Protein AF-A0A396SUJ7-F1 (afdb_monomer_lite)

Foldseek 3Di:
DLLLCLPPFFDNVQSVVVVVVVVVVVVVCVVVVHDPCRSCNPCVPVVSVVSSVPTHTDDPVVVVLVVLLVLLLVLLVVQQVVLVVCVVVVDFDWDQPVLVVVLSVLVSVLVVVLSVLVSVLSNVCVVDVPCNVVSVVVSVVSVVVSVVVSVCSVPPPDRHHDIDGDHSCVSNVSSVVSNVVSVVSVVVVVVD

Organism: NCBI:txid2304605

pLDDT: mean 86.85, std 6.09, range [57.97, 94.69]

Structure (mmCIF, N/CA/C/O backbone):
data_AF-A0A396SUJ7-F1
#
_entry.id   AF-A0A396SUJ7-F1
#
loop_
_atom_site.group_PDB
_atom_site.id
_atom_site.type_symbol
_atom_site.label_atom_id
_atom_site.label_alt_id
_atom_site.label_comp_id
_atom_site.label_asym_id
_atom_site.label_entity_id
_atom_site.label_seq_id
_atom_site.pdbx_PDB_ins_code
_atom_site.Cartn_x
_atom_site.Cartn_y
_atom_site.Cartn_z
_atom_site.occupancy
_atom_site.B_iso_or_equiv
_atom_site.auth_seq_id
_atom_site.auth_comp_id
_atom_site.auth_asym_id
_atom_site.auth_atom_id
_atom_site.pdbx_PDB_model_num
ATOM 1 N N . MET A 1 1 ? -11.226 -3.254 18.406 1.00 82.88 1 MET A N 1
ATOM 2 C CA . MET A 1 1 ? -9.880 -2.714 18.091 1.00 82.88 1 MET A CA 1
ATOM 3 C C . MET A 1 1 ? -9.468 -2.920 16.634 1.00 82.88 1 MET A C 1
ATOM 5 O O . MET A 1 1 ? -9.238 -1.928 15.961 1.00 82.88 1 MET A O 1
ATOM 9 N N . VAL A 1 2 ? -9.426 -4.155 16.103 1.00 86.81 2 VAL A N 1
ATOM 10 C CA . VAL A 1 2 ? -9.003 -4.417 14.702 1.00 86.81 2 VAL A CA 1
ATOM 11 C C . VAL A 1 2 ? -9.796 -3.593 13.675 1.00 86.81 2 VAL A C 1
ATOM 13 O O . VAL A 1 2 ? -9.208 -3.004 12.773 1.00 86.81 2 VAL A O 1
ATOM 16 N N . TYR A 1 3 ? -11.117 -3.470 13.853 1.00 89.81 3 TYR A N 1
ATOM 17 C CA . TYR A 1 3 ? -11.966 -2.644 12.985 1.00 89.81 3 TYR A CA 1
ATOM 18 C C . TYR A 1 3 ? -11.525 -1.168 12.922 1.00 89.81 3 TYR A C 1
ATOM 20 O O . TYR A 1 3 ? -11.470 -0.600 11.833 1.00 89.81 3 TYR A O 1
ATOM 28 N N . ILE A 1 4 ? -11.152 -0.583 14.068 1.00 89.81 4 ILE A N 1
ATOM 29 C CA . ILE A 1 4 ? -10.697 0.813 14.187 1.00 89.81 4 ILE A CA 1
ATOM 30 C C . ILE A 1 4 ? -9.363 0.989 13.449 1.00 89.81 4 ILE A C 1
ATOM 32 O O . ILE A 1 4 ? -9.262 1.845 12.573 1.00 89.81 4 ILE A O 1
ATOM 36 N N . ARG A 1 5 ? -8.388 0.096 13.689 1.00 88.94 5 ARG A N 1
ATOM 37 C CA . ARG A 1 5 ? -7.081 0.084 12.992 1.00 88.94 5 ARG A CA 1
ATOM 38 C C . ARG A 1 5 ? -7.192 -0.066 11.476 1.00 88.94 5 ARG A C 1
ATOM 40 O O . ARG A 1 5 ? -6.348 0.412 10.732 1.00 88.94 5 ARG A O 1
ATOM 47 N N . THR A 1 6 ? -8.251 -0.714 10.996 1.00 88.19 6 THR A N 1
ATOM 48 C CA . THR A 1 6 ? -8.479 -0.913 9.555 1.00 88.19 6 THR A CA 1
ATOM 49 C C . THR A 1 6 ? -8.924 0.385 8.858 1.00 88.19 6 THR A C 1
ATOM 51 O O . THR A 1 6 ? -9.167 0.405 7.651 1.00 88.19 6 THR A O 1
ATOM 54 N N . ASN A 1 7 ? -9.066 1.504 9.571 1.00 86.31 7 ASN A N 1
ATOM 55 C CA . ASN A 1 7 ? -9.342 2.796 8.958 1.00 86.31 7 ASN A CA 1
ATOM 56 C C . ASN A 1 7 ? -8.050 3.553 8.605 1.00 86.31 7 ASN A C 1
ATOM 58 O O . ASN A 1 7 ? -7.628 4.455 9.317 1.00 86.31 7 ASN A O 1
ATOM 62 N N . ALA A 1 8 ? -7.467 3.226 7.448 1.00 78.88 8 ALA A N 1
ATOM 63 C CA . ALA A 1 8 ? -6.204 3.803 6.967 1.00 78.88 8 ALA A CA 1
ATOM 64 C C . ALA A 1 8 ? -6.225 5.320 6.666 1.00 78.88 8 ALA A C 1
ATOM 66 O O . ALA A 1 8 ? -5.200 5.884 6.297 1.00 78.88 8 ALA A O 1
ATOM 67 N N . LEU A 1 9 ? -7.383 5.987 6.763 1.00 84.69 9 LEU A N 1
ATOM 68 C CA . LEU A 1 9 ? -7.506 7.436 6.544 1.00 84.69 9 LEU A CA 1
ATOM 69 C C . LEU A 1 9 ? -7.365 8.247 7.839 1.00 84.69 9 LEU A C 1
ATOM 71 O O . LEU A 1 9 ? -7.259 9.476 7.794 1.00 84.69 9 LEU A O 1
ATOM 75 N N . LYS A 1 10 ? -7.435 7.578 8.991 1.00 90.50 10 LYS A N 1
ATOM 76 C CA . LYS A 1 10 ? -7.307 8.195 10.309 1.00 90.50 10 LYS A CA 1
ATOM 77 C C . LYS A 1 10 ? -5.860 8.162 10.759 1.00 90.50 10 LYS A C 1
ATOM 79 O O . LYS A 1 10 ? -5.079 7.342 10.285 1.00 90.50 10 LYS A O 1
ATOM 84 N N . SER A 1 11 ? -5.506 9.096 11.634 1.00 91.62 11 SER A N 1
ATOM 85 C CA . SER A 1 11 ? -4.128 9.196 12.075 1.00 91.62 11 SER A CA 1
ATOM 86 C C . SER A 1 11 ? -3.736 7.977 12.887 1.00 91.62 11 SER A C 1
ATOM 88 O O . SER A 1 11 ? -4.382 7.673 13.888 1.00 91.62 11 SER A O 1
ATOM 90 N N . GLU A 1 12 ? -2.682 7.289 12.456 1.00 88.69 12 GLU A N 1
ATOM 91 C CA . GLU A 1 12 ? -2.209 6.057 13.091 1.00 88.69 12 GLU A CA 1
ATOM 92 C C . GLU A 1 12 ? -1.848 6.307 14.555 1.00 88.69 12 GLU A C 1
ATOM 94 O O . GLU A 1 12 ? -2.305 5.588 15.437 1.00 88.69 12 GLU A O 1
ATOM 99 N N . ARG A 1 13 ? -1.122 7.398 14.826 1.00 90.88 13 ARG A N 1
ATOM 100 C CA . ARG A 1 13 ? -0.715 7.761 16.184 1.00 90.88 13 ARG A CA 1
ATOM 101 C C . ARG A 1 13 ? -1.914 8.005 17.100 1.00 90.88 13 ARG A C 1
ATOM 103 O O . ARG A 1 13 ? -1.998 7.386 18.152 1.00 90.88 13 ARG A O 1
ATOM 110 N N . ALA A 1 14 ? -2.846 8.863 16.684 1.00 93.19 14 ALA A N 1
ATOM 111 C CA . ALA A 1 14 ? -4.043 9.149 17.478 1.00 93.19 14 ALA A CA 1
ATOM 112 C C . ALA A 1 14 ? -4.921 7.898 17.648 1.00 93.19 14 ALA A C 1
ATOM 114 O O . ALA A 1 14 ? -5.524 7.692 18.695 1.00 93.19 14 ALA A O 1
ATOM 115 N N . THR A 1 15 ? -4.973 7.044 16.620 1.00 93.94 15 THR A N 1
ATOM 116 C CA . THR A 1 15 ? -5.691 5.769 16.682 1.00 93.94 15 THR A CA 1
ATOM 117 C C . THR A 1 15 ? -5.090 4.861 17.751 1.00 93.94 15 THR A C 1
ATOM 119 O O . THR A 1 15 ? -5.833 4.329 18.568 1.00 93.94 15 THR A O 1
ATOM 122 N N . GLU A 1 16 ? -3.768 4.692 17.779 1.00 93.69 16 GLU A N 1
ATOM 123 C CA . GLU A 1 16 ? -3.107 3.852 18.781 1.00 93.69 16 GLU A CA 1
ATOM 124 C C . GLU A 1 16 ? -3.173 4.446 20.191 1.00 93.69 16 GLU A C 1
ATOM 126 O O . GLU A 1 16 ? -3.373 3.691 21.134 1.00 93.69 16 GLU A O 1
ATOM 131 N N . GLU A 1 17 ? -3.091 5.770 20.350 1.00 94.62 17 GLU A N 1
ATOM 132 C CA . GLU A 1 17 ? -3.279 6.433 21.652 1.00 94.62 17 GLU A CA 1
ATOM 133 C C . GLU A 1 17 ? -4.666 6.120 22.239 1.00 94.62 17 GLU A C 1
ATOM 135 O O . GLU A 1 17 ? -4.763 5.635 23.366 1.00 94.62 17 GLU A O 1
ATOM 140 N N . VAL A 1 18 ? -5.733 6.275 21.445 1.00 94.19 18 VAL A N 1
ATOM 141 C CA . VAL A 1 18 ? -7.099 5.932 21.880 1.00 94.19 18 VAL A CA 1
ATOM 142 C C . VAL A 1 18 ? -7.244 4.432 22.145 1.00 94.19 18 VAL A C 1
ATOM 144 O O . VAL A 1 18 ? -7.890 4.026 23.106 1.00 94.19 18 VAL A O 1
ATOM 147 N N . LEU A 1 19 ? -6.645 3.574 21.315 1.00 93.75 19 LEU A N 1
ATOM 148 C CA . LEU A 1 19 ? -6.707 2.125 21.523 1.00 93.75 19 LEU A CA 1
ATOM 149 C C . LEU A 1 19 ? -5.962 1.671 22.783 1.00 93.75 19 LEU A C 1
ATOM 151 O O . LEU A 1 19 ? -6.391 0.695 23.398 1.00 93.75 19 LEU A O 1
ATOM 155 N N . LEU A 1 20 ? -4.876 2.348 23.159 1.00 94.69 20 LEU A N 1
ATOM 156 C CA . LEU A 1 20 ? -4.150 2.100 24.404 1.00 94.69 20 LEU A CA 1
ATOM 157 C C . LEU A 1 20 ? -4.972 2.528 25.620 1.00 94.69 20 LEU A C 1
ATOM 159 O O . LEU A 1 20 ? -5.109 1.743 26.551 1.00 94.69 20 LEU A O 1
ATOM 163 N N . GLU A 1 21 ? -5.604 3.701 25.576 1.00 92.00 21 GLU A N 1
ATOM 164 C CA . GLU A 1 21 ? -6.522 4.140 26.636 1.00 92.00 21 GLU A CA 1
ATOM 165 C C . GLU A 1 21 ? -7.691 3.156 26.804 1.00 92.00 21 GLU A C 1
ATOM 167 O O . GLU A 1 21 ? -8.011 2.715 27.909 1.00 92.00 21 GLU A O 1
ATOM 172 N N . MET A 1 22 ? -8.287 2.722 25.689 1.00 91.00 22 MET A N 1
ATOM 173 C CA . MET A 1 22 ? -9.316 1.684 25.709 1.00 91.00 22 MET A CA 1
ATOM 174 C C . MET A 1 22 ? -8.797 0.368 26.294 1.00 91.00 22 MET A C 1
ATOM 176 O O . MET A 1 22 ? -9.539 -0.314 26.997 1.00 91.00 22 MET A O 1
ATOM 180 N N . LEU A 1 23 ? -7.558 -0.021 25.987 1.00 92.31 23 LEU A N 1
ATOM 181 C CA . LEU A 1 23 ? -6.945 -1.228 26.535 1.00 92.31 23 LEU A CA 1
ATOM 182 C C . LEU A 1 23 ? -6.789 -1.129 28.056 1.00 92.31 23 LEU A C 1
ATOM 184 O O . LEU A 1 23 ? -7.118 -2.092 28.747 1.00 92.31 23 LEU A O 1
ATOM 188 N N . ASP A 1 24 ? -6.358 0.015 28.578 1.00 92.06 24 ASP A N 1
ATOM 189 C CA . ASP A 1 24 ? -6.216 0.227 30.020 1.00 92.06 24 ASP A CA 1
ATOM 190 C C . ASP A 1 24 ? -7.570 0.140 30.739 1.00 92.06 24 ASP A C 1
ATOM 192 O O . ASP A 1 24 ? -7.704 -0.613 31.708 1.00 92.06 24 ASP A O 1
ATOM 196 N N . HIS A 1 25 ? -8.609 0.796 30.208 1.00 89.38 25 HIS A N 1
ATOM 197 C CA . HIS A 1 25 ? -9.971 0.692 30.750 1.00 89.38 25 HIS A CA 1
ATOM 198 C C . HIS A 1 25 ? -10.508 -0.746 30.716 1.00 89.38 25 HIS A C 1
ATOM 200 O O . HIS A 1 25 ? -11.210 -1.180 31.631 1.00 89.38 25 HIS A O 1
ATOM 206 N N . LEU A 1 26 ? -10.160 -1.521 29.684 1.00 90.38 26 LEU A N 1
ATOM 207 C CA . LEU A 1 26 ? -10.544 -2.930 29.601 1.00 90.38 26 LEU A CA 1
ATOM 208 C C . LEU A 1 26 ? -9.843 -3.790 30.643 1.00 90.38 26 LEU A C 1
ATOM 210 O O . LEU A 1 26 ? -10.473 -4.681 31.208 1.00 90.38 26 LEU A O 1
ATOM 214 N N . LEU A 1 27 ? -8.563 -3.535 30.906 1.00 92.00 27 LEU A N 1
ATOM 215 C CA . LEU A 1 27 ? -7.812 -4.251 31.933 1.00 92.00 27 LEU A CA 1
ATOM 216 C C . LEU A 1 27 ? -8.356 -3.952 33.332 1.00 92.00 27 LEU A C 1
ATOM 218 O O . LEU A 1 27 ? -8.413 -4.854 34.167 1.00 92.00 27 LEU A O 1
ATOM 222 N N . GLU A 1 28 ? -8.776 -2.718 33.597 1.00 92.38 28 GLU A N 1
ATOM 223 C CA . GLU A 1 28 ? -9.428 -2.352 34.856 1.00 92.38 28 GLU A CA 1
ATOM 224 C C . GLU A 1 28 ? -10.800 -3.020 34.999 1.00 92.38 28 GLU A C 1
ATOM 226 O O . GLU A 1 28 ? -11.048 -3.715 35.984 1.00 92.38 28 GLU A O 1
ATOM 231 N N . ALA A 1 29 ? -11.645 -2.937 33.970 1.00 91.06 29 ALA A N 1
ATOM 232 C CA . ALA A 1 29 ? -12.940 -3.609 33.958 1.00 91.06 29 ALA A CA 1
ATOM 233 C C . ALA A 1 29 ? -12.813 -5.136 34.119 1.00 91.06 29 ALA A C 1
ATOM 235 O O . ALA A 1 29 ? -13.604 -5.757 34.831 1.00 91.06 29 ALA A O 1
ATOM 236 N N . GLN A 1 30 ? -11.787 -5.745 33.513 1.00 91.12 30 GLN A N 1
ATOM 237 C CA . GLN A 1 30 ? -11.492 -7.168 33.667 1.00 91.12 30 GLN A CA 1
ATOM 238 C C . GLN A 1 30 ? -11.098 -7.522 35.110 1.00 91.12 30 GLN A C 1
ATOM 240 O O . GLN A 1 30 ? -11.521 -8.566 35.605 1.00 91.12 30 GLN A O 1
ATOM 245 N N . LYS A 1 31 ? -10.322 -6.672 35.801 1.00 93.81 31 LYS A N 1
ATOM 246 C CA . LYS A 1 31 ? -9.984 -6.863 37.227 1.00 93.81 31 LYS A CA 1
ATOM 247 C C . LYS A 1 31 ? -11.219 -6.792 38.123 1.00 93.81 31 LYS A C 1
ATOM 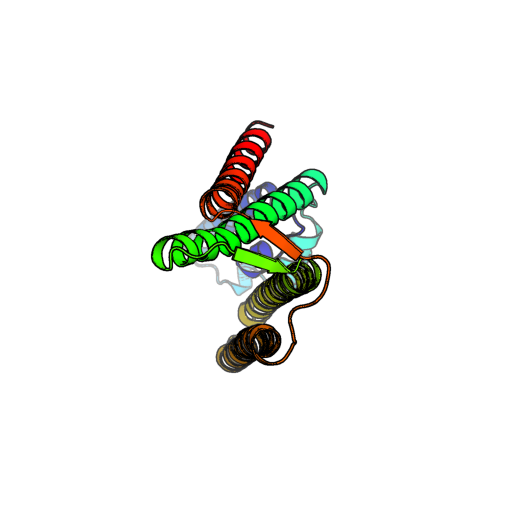249 O O . LYS A 1 31 ? -11.299 -7.529 39.099 1.00 93.81 31 LYS A O 1
ATOM 254 N N . GLU A 1 32 ? -12.176 -5.939 37.775 1.00 93.50 32 GLU A N 1
ATOM 255 C CA . GLU A 1 32 ? -13.462 -5.809 38.470 1.00 93.50 32 GLU A CA 1
ATOM 256 C C . GLU A 1 32 ? -14.468 -6.916 38.105 1.00 93.50 32 GLU A C 1
ATOM 258 O O . GLU A 1 32 ? -15.556 -6.972 38.675 1.00 93.50 32 GLU A O 1
ATOM 263 N N . GLY A 1 33 ? -14.125 -7.809 37.169 1.00 91.62 33 GLY A N 1
ATOM 264 C CA . GLY A 1 33 ? -14.998 -8.898 36.728 1.00 91.62 33 GLY A CA 1
ATOM 265 C C . GLY A 1 33 ? -16.174 -8.448 35.856 1.00 91.62 33 GLY A C 1
ATOM 266 O O . GLY A 1 33 ? -17.131 -9.207 35.706 1.00 91.62 33 GLY A O 1
ATOM 267 N N . LYS A 1 34 ? -16.114 -7.242 35.276 1.00 90.88 34 LYS A N 1
ATOM 268 C CA . LYS A 1 34 ? -17.149 -6.718 34.377 1.00 90.88 34 LYS A CA 1
ATOM 269 C C . LYS A 1 34 ? -17.164 -7.476 33.054 1.00 90.88 34 LYS A C 1
ATOM 271 O O . LYS A 1 34 ? -16.124 -7.853 32.508 1.00 90.88 34 LYS A O 1
ATOM 276 N N . SER A 1 35 ? -18.356 -7.677 32.510 1.00 85.75 35 SER A N 1
ATOM 277 C CA . SER A 1 35 ? -18.527 -8.311 31.204 1.00 85.75 35 SER A CA 1
ATOM 278 C C . SER A 1 35 ? -18.228 -7.341 30.053 1.00 85.75 35 SER A C 1
ATOM 280 O O . SER A 1 35 ? -18.317 -6.123 30.188 1.00 85.75 35 SER A O 1
ATOM 282 N N . ALA A 1 36 ? -17.918 -7.876 28.869 1.00 79.12 36 ALA A N 1
ATOM 283 C CA . ALA A 1 36 ? -17.678 -7.050 27.683 1.00 79.12 36 ALA A CA 1
ATOM 284 C C . ALA A 1 36 ? -18.910 -6.219 27.268 1.00 79.12 36 ALA A C 1
ATOM 286 O O . ALA A 1 36 ? -18.752 -5.108 26.767 1.00 79.12 36 ALA A O 1
ATOM 287 N N . GLU A 1 37 ? -20.129 -6.723 27.493 1.00 82.62 37 GLU A N 1
ATOM 288 C CA . GLU A 1 37 ? -21.366 -5.975 27.222 1.00 82.62 37 GLU A CA 1
ATOM 289 C C . GLU A 1 37 ? -21.563 -4.805 28.191 1.00 82.62 37 GLU A C 1
ATOM 291 O O . GLU A 1 37 ? -22.103 -3.776 27.794 1.00 82.62 37 GLU A O 1
ATOM 296 N N . GLU A 1 38 ? -21.098 -4.920 29.437 1.00 84.00 38 GLU A N 1
ATOM 297 C CA . GLU A 1 38 ? -21.136 -3.820 30.410 1.00 84.00 38 GLU A CA 1
ATOM 298 C C . GLU A 1 38 ? -20.145 -2.703 30.062 1.00 84.00 38 GLU A C 1
ATOM 300 O O . GLU A 1 38 ? -20.402 -1.543 30.371 1.00 84.00 38 GLU A O 1
ATOM 305 N N . VAL A 1 39 ? -19.033 -3.036 29.397 1.00 83.69 39 VAL A N 1
ATOM 306 C CA . VAL A 1 39 ? -17.991 -2.068 29.014 1.00 83.69 39 VAL A CA 1
ATOM 307 C C . VAL A 1 39 ? -18.274 -1.419 27.658 1.00 83.69 39 VAL A C 1
ATOM 309 O O . VAL A 1 39 ? -18.100 -0.215 27.499 1.00 83.69 39 VAL A O 1
ATOM 312 N N . PHE A 1 40 ? -18.707 -2.199 26.666 1.00 82.19 40 PHE A N 1
ATOM 313 C CA . PHE A 1 40 ? -18.893 -1.726 25.288 1.00 82.19 40 PHE A CA 1
ATOM 314 C C . PHE A 1 40 ? -20.356 -1.516 24.885 1.00 82.19 40 PHE A C 1
ATOM 316 O O . PHE A 1 40 ? -20.630 -1.049 23.777 1.00 82.19 40 PHE A O 1
ATOM 323 N N . GLY A 1 41 ? -21.303 -1.888 25.745 1.00 84.69 41 GLY A N 1
ATOM 324 C CA . GLY A 1 41 ? -22.723 -1.902 25.421 1.00 84.69 41 GLY A CA 1
ATOM 325 C C . GLY A 1 41 ? -23.109 -3.015 24.439 1.00 84.69 41 GLY A C 1
ATOM 326 O O . GLY A 1 41 ? -22.319 -3.882 24.065 1.00 84.69 41 GLY A O 1
ATOM 327 N N . LYS A 1 42 ? -24.367 -2.974 23.986 1.00 81.88 42 LYS A N 1
ATOM 328 C CA . LYS A 1 42 ? -24.953 -3.988 23.088 1.00 81.88 42 LYS A CA 1
ATOM 329 C C . LYS A 1 42 ? -24.588 -3.800 21.609 1.00 81.88 42 LYS A C 1
ATOM 331 O O . LYS A 1 42 ? -24.837 -4.692 20.802 1.00 81.88 42 LYS A O 1
ATOM 336 N N . ALA A 1 43 ? -24.011 -2.653 21.245 1.00 86.12 43 ALA A N 1
ATOM 337 C CA . ALA A 1 43 ? -23.695 -2.281 19.866 1.00 86.12 43 ALA A CA 1
ATOM 338 C C . ALA A 1 43 ? -22.211 -1.882 19.704 1.00 86.12 43 ALA A C 1
ATOM 340 O O . ALA A 1 43 ? -21.899 -0.742 19.356 1.00 86.12 43 ALA A O 1
ATOM 341 N N . PRO A 1 44 ? -21.257 -2.818 19.884 1.00 85.62 44 PRO A N 1
ATOM 342 C CA . PRO A 1 44 ? -19.818 -2.519 19.851 1.00 85.62 44 PRO A CA 1
ATOM 343 C C . PRO A 1 44 ? -19.333 -1.966 18.500 1.00 85.62 44 PRO A C 1
ATOM 345 O O . PRO A 1 44 ? -18.290 -1.317 18.419 1.00 85.62 44 PRO A O 1
ATOM 348 N N . LYS A 1 45 ? -20.083 -2.217 17.422 1.00 88.75 45 LYS A N 1
ATOM 349 C CA . LYS A 1 45 ? -19.808 -1.654 16.099 1.00 88.75 45 LYS A CA 1
ATOM 350 C C . LYS A 1 4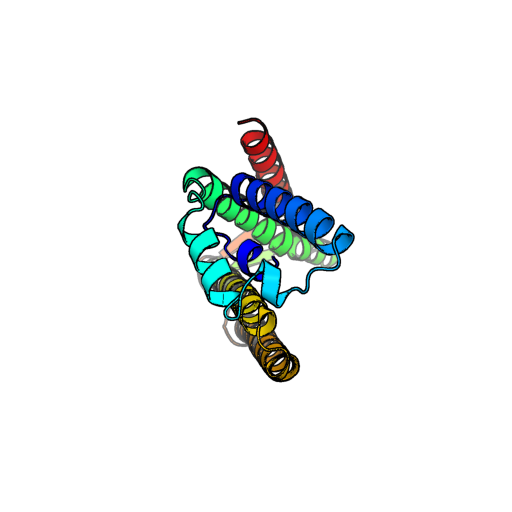5 ? -20.114 -0.159 16.022 1.00 88.75 45 LYS A C 1
ATOM 352 O O . LYS A 1 45 ? -19.357 0.561 15.380 1.00 88.75 45 LYS A O 1
ATOM 357 N N . GLU A 1 46 ? -21.197 0.292 16.649 1.00 89.50 46 GLU A N 1
ATOM 358 C CA . GLU A 1 46 ? -21.577 1.710 16.666 1.00 89.50 46 GLU A CA 1
ATOM 359 C C . GLU A 1 46 ? -20.556 2.515 17.466 1.00 89.50 46 GLU A C 1
ATOM 361 O O . GLU A 1 46 ? -20.025 3.496 16.952 1.00 89.50 46 GLU A O 1
ATOM 366 N N . LEU A 1 47 ? -20.162 2.003 18.637 1.00 89.81 47 LEU A N 1
ATOM 367 C CA . LEU A 1 47 ? -19.078 2.569 19.439 1.00 89.81 47 LEU A CA 1
ATOM 368 C C . LEU A 1 47 ? -17.770 2.690 18.639 1.00 89.81 47 LEU A C 1
ATOM 370 O O . LEU A 1 47 ? -17.110 3.726 18.654 1.00 89.81 47 LEU A O 1
ATOM 374 N N . ALA A 1 48 ? -17.388 1.641 17.903 1.00 90.50 48 ALA A N 1
ATOM 375 C CA . ALA A 1 48 ? -16.180 1.679 17.081 1.00 90.50 48 ALA A CA 1
ATOM 376 C C . ALA A 1 48 ? -16.261 2.729 15.959 1.00 90.50 48 ALA A C 1
ATOM 378 O O . ALA A 1 48 ? -15.245 3.331 15.615 1.00 90.50 48 ALA A O 1
ATOM 379 N N . GLU A 1 49 ? -17.442 2.946 15.380 1.00 91.69 49 GLU A N 1
ATOM 380 C CA . GLU A 1 49 ? -17.647 3.953 14.338 1.00 91.69 49 GLU A CA 1
ATOM 381 C C . GLU A 1 49 ? -17.602 5.378 14.907 1.00 91.69 49 GLU A C 1
ATOM 383 O O . GLU A 1 49 ? -16.996 6.254 14.293 1.00 91.69 49 GLU A O 1
ATOM 388 N N . GLU A 1 50 ? -18.158 5.603 16.097 1.00 91.44 50 GLU A N 1
ATOM 389 C CA . GLU A 1 50 ? -18.070 6.880 16.815 1.00 91.44 50 GLU A CA 1
ATOM 390 C C . GLU A 1 50 ? -16.612 7.256 17.117 1.00 91.44 50 GLU A C 1
ATOM 392 O O . GLU A 1 50 ? -16.172 8.362 16.791 1.00 91.44 50 GLU A O 1
ATOM 397 N N . ILE A 1 51 ? -15.824 6.301 17.624 1.00 92.06 51 ILE A N 1
ATOM 398 C CA . ILE A 1 51 ? -14.383 6.484 17.852 1.00 92.06 51 ILE A CA 1
ATOM 399 C C . ILE A 1 51 ? -13.665 6.817 16.539 1.00 92.06 51 ILE A C 1
ATOM 401 O O . ILE A 1 51 ? -12.861 7.742 16.467 1.00 92.06 51 ILE A O 1
ATOM 405 N N . ILE A 1 52 ? -13.963 6.096 15.456 1.00 92.88 52 ILE A N 1
ATOM 406 C CA . ILE A 1 52 ? -13.380 6.399 14.144 1.00 92.88 52 ILE A CA 1
ATOM 407 C C . ILE A 1 52 ? -13.723 7.827 13.716 1.00 92.88 52 ILE A C 1
ATOM 409 O O . ILE A 1 52 ? -12.870 8.510 13.148 1.00 92.88 52 ILE A O 1
ATOM 413 N N . GLN A 1 53 ? -14.951 8.290 13.939 1.00 92.56 53 GLN A N 1
ATOM 414 C CA . GLN A 1 53 ? -15.383 9.625 13.537 1.00 92.56 53 GLN A CA 1
ATOM 415 C C . GLN A 1 53 ? -14.662 10.727 14.316 1.00 92.56 53 GLN A C 1
ATOM 417 O O . GLN A 1 53 ? -14.252 11.701 13.680 1.00 92.56 53 GLN A O 1
ATOM 422 N N . SER A 1 54 ? -14.418 10.536 15.616 1.00 92.31 54 SER A N 1
ATOM 423 C CA . SER A 1 54 ? -13.700 11.500 16.461 1.00 92.31 54 SER A CA 1
ATOM 424 C C . SER A 1 54 ? -12.201 11.593 16.151 1.00 92.31 54 SER A C 1
ATOM 426 O O . SER A 1 54 ? -11.594 12.642 16.362 1.00 92.31 54 SER A O 1
ATOM 428 N N . LEU A 1 55 ? -11.601 10.539 15.584 1.00 93.81 55 LEU A N 1
ATOM 429 C CA . LEU A 1 55 ? -10.175 10.532 15.256 1.00 93.81 55 LEU A CA 1
ATOM 430 C C . LEU A 1 55 ? -9.800 11.567 14.172 1.00 93.81 55 LEU A C 1
ATOM 432 O O . LEU A 1 55 ? -10.498 11.696 13.150 1.00 93.81 55 LEU A O 1
ATOM 436 N N . PRO A 1 56 ? -8.653 12.258 14.313 1.00 92.88 56 PRO A N 1
ATOM 437 C CA . PRO A 1 56 ? -8.149 13.152 13.280 1.00 92.88 56 PRO A CA 1
ATOM 438 C C . PRO A 1 56 ? -7.779 12.371 12.014 1.00 92.88 56 PRO A C 1
ATOM 440 O O . PRO A 1 56 ? -7.407 11.195 12.055 1.00 92.88 56 PRO A O 1
ATOM 443 N N . LYS A 1 57 ? -7.895 13.027 10.857 1.00 91.31 57 LYS A N 1
ATOM 444 C CA . LYS A 1 57 ? -7.459 12.455 9.576 1.00 91.31 57 LYS A CA 1
ATOM 445 C C . LYS A 1 57 ? -5.943 12.557 9.448 1.00 91.31 57 LYS A C 1
ATOM 447 O O . LYS A 1 57 ? -5.355 13.548 9.876 1.00 91.31 57 LYS A O 1
ATOM 452 N N . GLU A 1 58 ? -5.332 11.563 8.816 1.00 89.19 58 GLU A N 1
ATOM 453 C CA . GLU A 1 58 ? -3.911 11.630 8.481 1.00 89.19 58 GLU A CA 1
ATOM 454 C C . GLU A 1 58 ? -3.689 12.730 7.419 1.00 89.19 58 GLU A C 1
ATOM 456 O O . GLU A 1 58 ? -4.491 12.862 6.484 1.00 89.19 58 GLU A O 1
ATOM 461 N N . PRO A 1 59 ? -2.642 13.566 7.539 1.00 89.19 59 PRO A N 1
ATOM 462 C CA . PRO A 1 59 ? -2.383 14.616 6.565 1.00 89.19 59 PRO A CA 1
ATOM 463 C C . PRO A 1 59 ? -2.066 14.022 5.190 1.00 89.19 59 PRO A C 1
ATOM 465 O O . PRO A 1 59 ? -1.191 13.166 5.050 1.00 89.19 59 PRO A O 1
ATOM 468 N N . LEU A 1 60 ? -2.705 14.567 4.149 1.00 86.50 60 LEU A N 1
ATOM 469 C CA . LEU A 1 60 ? -2.560 14.098 2.764 1.00 86.50 60 LEU A CA 1
ATOM 470 C C . LEU A 1 60 ? -1.099 13.997 2.312 1.00 86.50 60 LEU A C 1
ATOM 472 O O . LEU A 1 60 ? -0.747 13.070 1.592 1.00 86.50 60 LEU A O 1
ATOM 476 N N . LYS A 1 61 ? -0.228 14.907 2.769 1.00 86.94 61 LYS A N 1
ATOM 477 C CA . LYS A 1 61 ? 1.212 14.871 2.468 1.00 86.94 61 LYS A CA 1
ATOM 478 C C . LYS A 1 61 ? 1.863 13.556 2.922 1.00 86.94 61 LYS A C 1
ATOM 480 O O . LYS A 1 61 ? 2.663 12.994 2.177 1.00 86.94 61 LYS A O 1
ATOM 485 N N . LYS A 1 62 ? 1.518 13.048 4.112 1.00 86.25 62 LYS A N 1
ATOM 486 C CA . LYS A 1 62 ? 2.053 11.778 4.629 1.00 86.25 62 LYS A CA 1
ATOM 487 C C . LYS A 1 62 ? 1.500 10.591 3.845 1.00 86.25 62 LYS A C 1
ATOM 489 O O . LYS A 1 62 ? 2.281 9.739 3.424 1.00 86.25 62 LYS A O 1
ATOM 494 N N . THR A 1 63 ? 0.195 10.586 3.564 1.00 86.25 63 THR A N 1
ATOM 495 C CA . THR A 1 63 ? -0.466 9.529 2.781 1.00 86.25 63 THR A CA 1
ATOM 496 C C . THR A 1 63 ? 0.072 9.443 1.352 1.00 86.25 63 THR A C 1
ATOM 498 O O . THR A 1 63 ? 0.429 8.361 0.895 1.00 86.25 63 THR A O 1
ATOM 501 N N . VAL A 1 64 ? 0.188 10.575 0.651 1.00 88.62 64 VAL A N 1
ATOM 502 C CA . VAL A 1 64 ? 0.739 10.629 -0.713 1.00 88.62 64 VAL A CA 1
ATOM 503 C C . VAL A 1 64 ? 2.216 10.250 -0.712 1.00 88.62 64 VAL A C 1
ATOM 505 O O . VAL A 1 64 ? 2.640 9.479 -1.566 1.00 88.62 64 VAL A O 1
ATOM 508 N N . GLY A 1 65 ? 2.990 10.719 0.273 1.00 89.88 65 GLY A N 1
ATOM 509 C CA . GLY A 1 65 ? 4.380 10.296 0.437 1.00 89.88 65 GLY A CA 1
ATOM 510 C C . GLY A 1 65 ? 4.505 8.780 0.614 1.00 89.88 65 GLY A C 1
ATOM 511 O O . GLY A 1 65 ? 5.359 8.159 -0.007 1.00 89.88 65 GLY A O 1
ATOM 512 N N . PHE A 1 66 ? 3.621 8.163 1.402 1.00 88.44 66 PHE A N 1
ATOM 513 C CA . PHE A 1 66 ? 3.597 6.707 1.579 1.00 88.44 66 PHE A CA 1
ATOM 514 C C . PHE A 1 66 ? 3.222 5.965 0.306 1.00 88.44 66 PHE A C 1
ATOM 516 O O . PHE A 1 66 ? 3.903 5.012 -0.062 1.00 88.44 66 PHE A O 1
ATOM 523 N N . ALA A 1 67 ? 2.195 6.429 -0.402 1.00 89.25 67 ALA A N 1
ATOM 524 C CA . ALA A 1 67 ? 1.810 5.847 -1.679 1.00 89.25 67 ALA A CA 1
ATOM 525 C C . ALA A 1 67 ? 2.947 5.936 -2.712 1.00 89.25 67 ALA A C 1
ATOM 527 O O . ALA A 1 67 ? 3.194 4.977 -3.439 1.00 89.25 67 ALA A O 1
ATOM 528 N N . PHE A 1 68 ? 3.668 7.059 -2.748 1.00 90.81 68 PHE A N 1
ATOM 529 C CA . PHE A 1 68 ? 4.799 7.252 -3.650 1.00 90.81 68 PHE A CA 1
ATOM 530 C C . PHE A 1 68 ? 5.982 6.339 -3.305 1.00 90.81 68 PHE A C 1
ATOM 532 O O . PHE A 1 68 ? 6.529 5.681 -4.186 1.00 90.81 68 PHE A O 1
ATOM 539 N N . GLU A 1 69 ? 6.337 6.226 -2.024 1.00 92.19 69 GLU A N 1
ATOM 540 C CA . GLU A 1 69 ? 7.354 5.277 -1.556 1.00 92.19 69 GLU A CA 1
ATOM 541 C C . GLU A 1 69 ? 6.990 3.827 -1.907 1.00 92.19 69 GLU A C 1
ATOM 543 O O . GLU A 1 69 ? 7.831 3.068 -2.397 1.00 92.19 69 GLU A O 1
ATOM 548 N N . ALA A 1 70 ? 5.735 3.440 -1.673 1.00 91.62 70 ALA A N 1
ATOM 549 C CA . ALA A 1 70 ? 5.238 2.109 -1.993 1.00 91.62 70 ALA A CA 1
ATOM 550 C C . ALA A 1 70 ? 5.307 1.838 -3.502 1.00 91.62 70 ALA A C 1
ATOM 552 O O . ALA A 1 70 ? 5.708 0.750 -3.909 1.00 91.62 70 ALA A O 1
ATOM 553 N N . LEU A 1 71 ? 4.982 2.836 -4.332 1.00 92.00 71 LEU A N 1
ATOM 554 C CA . LEU A 1 71 ? 5.082 2.745 -5.786 1.00 92.00 71 LEU A CA 1
ATOM 555 C C . LEU A 1 71 ? 6.531 2.543 -6.246 1.00 92.00 71 LEU A C 1
ATOM 557 O O . LEU A 1 71 ? 6.786 1.664 -7.066 1.00 92.00 71 LEU A O 1
ATOM 561 N N . LEU A 1 72 ? 7.486 3.307 -5.707 1.00 92.31 72 LEU A N 1
ATOM 562 C CA . LEU A 1 72 ? 8.905 3.151 -6.045 1.00 92.31 72 LEU A CA 1
ATOM 563 C C . LEU A 1 72 ? 9.436 1.766 -5.656 1.00 92.31 72 LEU A C 1
ATOM 565 O O . LEU A 1 72 ? 10.114 1.126 -6.460 1.00 92.31 72 LEU A O 1
ATOM 569 N N . ASN A 1 73 ? 9.087 1.278 -4.461 1.00 93.06 73 ASN A N 1
ATOM 570 C CA . ASN A 1 73 ? 9.436 -0.076 -4.030 1.00 93.06 73 ASN A CA 1
ATOM 571 C C . ASN A 1 73 ? 8.829 -1.138 -4.951 1.00 93.06 73 ASN A C 1
ATOM 573 O O . ASN A 1 73 ? 9.530 -2.060 -5.361 1.00 93.06 73 ASN A O 1
ATOM 577 N N . LEU A 1 74 ? 7.546 -1.0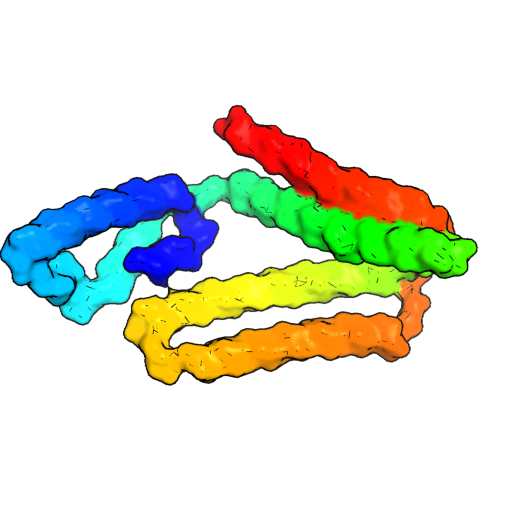02 -5.297 1.00 91.75 74 LEU A N 1
ATOM 578 C CA . LEU A 1 74 ? 6.851 -1.935 -6.180 1.00 91.75 74 LEU A CA 1
ATOM 579 C C . LEU A 1 74 ? 7.528 -2.014 -7.552 1.00 91.75 74 LEU A C 1
ATOM 581 O O . LEU A 1 74 ? 7.811 -3.109 -8.031 1.00 91.75 74 LEU A O 1
ATOM 585 N N . LEU A 1 75 ? 7.819 -0.865 -8.168 1.00 90.44 75 LEU A N 1
ATOM 586 C CA . LEU A 1 75 ? 8.484 -0.809 -9.470 1.00 90.44 75 LEU A CA 1
ATOM 587 C C . LEU A 1 75 ? 9.917 -1.346 -9.398 1.00 90.44 75 LEU A C 1
ATOM 589 O O . LEU A 1 75 ? 10.321 -2.120 -10.262 1.00 90.44 75 LEU A O 1
ATOM 593 N N . GLY A 1 76 ? 10.669 -0.993 -8.353 1.00 90.69 76 GLY A N 1
ATOM 594 C CA . GLY A 1 76 ? 12.024 -1.496 -8.140 1.00 90.69 76 GLY A CA 1
ATOM 595 C C . GLY A 1 76 ? 12.065 -3.024 -8.049 1.00 90.69 76 GLY A C 1
ATOM 596 O O . GLY A 1 76 ? 12.798 -3.671 -8.798 1.00 90.69 76 GLY A O 1
ATOM 597 N N . TRP A 1 77 ? 11.213 -3.612 -7.205 1.00 90.75 77 TRP A N 1
ATOM 598 C CA . TRP A 1 77 ? 11.105 -5.067 -7.064 1.00 90.75 77 TRP A CA 1
ATOM 599 C C . TRP A 1 77 ? 10.547 -5.764 -8.304 1.00 90.75 77 TRP A C 1
ATOM 601 O O . TRP A 1 77 ? 10.921 -6.903 -8.569 1.00 90.75 77 TRP A O 1
ATOM 611 N N . ALA A 1 78 ? 9.694 -5.099 -9.085 1.00 88.06 78 ALA A N 1
ATOM 612 C CA . ALA A 1 78 ? 9.191 -5.651 -10.337 1.00 88.06 78 ALA A CA 1
ATOM 613 C C . ALA A 1 78 ? 10.273 -5.711 -11.430 1.00 88.06 78 ALA A C 1
ATOM 615 O O . ALA A 1 78 ? 10.283 -6.656 -12.214 1.00 88.06 78 ALA A O 1
ATOM 616 N N . ILE A 1 79 ? 11.187 -4.734 -11.487 1.00 87.62 79 ILE A N 1
ATOM 617 C CA . ILE A 1 79 ? 12.184 -4.595 -12.565 1.00 87.62 79 ILE A CA 1
ATOM 618 C C . ILE A 1 79 ? 13.448 -5.432 -12.315 1.00 87.62 79 ILE A C 1
ATOM 620 O O . ILE A 1 79 ? 14.017 -5.982 -13.258 1.00 87.62 79 ILE A O 1
ATOM 624 N N . ILE A 1 80 ? 13.898 -5.567 -11.063 1.00 88.94 80 ILE A N 1
ATOM 625 C CA . ILE A 1 80 ? 15.145 -6.285 -10.729 1.00 88.94 80 ILE A CA 1
ATOM 626 C C . ILE A 1 80 ? 15.198 -7.716 -11.300 1.00 88.94 80 ILE A C 1
ATOM 628 O O . ILE A 1 80 ? 16.210 -8.050 -11.925 1.00 88.94 80 ILE A O 1
ATOM 632 N N . PRO A 1 81 ? 14.151 -8.558 -11.160 1.00 87.12 81 PRO A N 1
ATOM 633 C CA . PRO A 1 81 ? 14.169 -9.917 -11.698 1.00 87.12 81 PRO A CA 1
ATOM 634 C C . PRO A 1 81 ? 14.388 -9.965 -13.212 1.00 87.12 81 PRO A C 1
ATOM 636 O O . PRO A 1 81 ? 15.086 -10.853 -13.692 1.00 87.12 81 PRO A O 1
ATOM 639 N N . TRP A 1 82 ? 13.861 -8.987 -13.956 1.00 83.00 82 TRP A N 1
ATOM 640 C CA . TRP A 1 82 ? 14.074 -8.884 -15.402 1.00 83.00 82 TRP A CA 1
ATOM 641 C C . TRP A 1 82 ? 15.539 -8.611 -15.743 1.00 83.00 82 TRP A C 1
ATOM 643 O O . TRP A 1 82 ? 16.088 -9.264 -16.626 1.00 83.00 82 TRP A O 1
ATOM 653 N N . GLY A 1 83 ? 16.196 -7.702 -15.014 1.00 83.12 83 GLY A N 1
ATOM 654 C CA . GLY A 1 83 ? 17.624 -7.422 -15.194 1.00 83.12 83 GLY A CA 1
ATOM 655 C C . GLY A 1 83 ? 18.510 -8.630 -14.869 1.00 83.12 83 GLY A C 1
ATOM 656 O O . GLY A 1 83 ? 19.436 -8.937 -15.617 1.00 83.12 83 GLY A O 1
ATOM 657 N N . ILE A 1 84 ? 18.189 -9.360 -13.795 1.00 84.94 84 ILE A N 1
ATOM 658 C CA . ILE A 1 84 ? 18.911 -10.582 -13.403 1.00 84.94 84 ILE A CA 1
ATOM 659 C C . ILE A 1 84 ? 18.716 -11.684 -14.451 1.00 84.94 84 ILE A C 1
ATOM 661 O O . ILE A 1 84 ? 19.678 -12.325 -14.867 1.00 84.94 84 ILE A O 1
ATOM 665 N N . PHE A 1 85 ? 17.485 -11.911 -14.906 1.00 83.25 85 PHE A N 1
ATOM 666 C CA . PHE A 1 85 ? 17.198 -12.950 -15.893 1.00 83.25 85 PHE A CA 1
ATOM 667 C C . PHE A 1 85 ? 17.845 -12.649 -17.252 1.00 83.25 85 PHE A C 1
ATOM 669 O O . PHE A 1 85 ? 18.376 -13.553 -17.896 1.00 83.25 85 PHE A O 1
ATOM 676 N N . ALA A 1 86 ? 17.873 -11.376 -17.656 1.00 82.81 86 ALA A N 1
ATOM 677 C CA . ALA A 1 86 ? 18.582 -10.922 -18.848 1.00 82.81 86 ALA A CA 1
ATOM 678 C C . ALA A 1 86 ? 20.097 -11.164 -18.755 1.00 82.81 86 ALA A C 1
ATOM 680 O O . ALA A 1 86 ? 20.701 -11.611 -19.728 1.00 82.81 86 ALA A O 1
ATOM 681 N N . TYR A 1 87 ? 20.701 -10.941 -17.580 1.00 82.19 87 TYR A N 1
ATOM 682 C CA . TYR A 1 87 ? 22.114 -11.248 -17.341 1.00 82.19 87 TYR A CA 1
ATOM 683 C C . TYR A 1 87 ? 22.427 -12.733 -17.573 1.00 82.19 87 TYR A C 1
ATOM 685 O O . TYR A 1 87 ? 23.391 -13.055 -18.261 1.00 82.19 87 TYR A O 1
ATOM 693 N N . PHE A 1 88 ? 21.581 -13.638 -17.069 1.00 83.19 88 PHE A N 1
ATOM 694 C CA . PHE A 1 88 ? 21.760 -15.080 -17.281 1.00 83.19 88 PHE A CA 1
ATOM 695 C C . PHE A 1 88 ? 21.574 -15.516 -18.739 1.00 83.19 88 PHE A C 1
ATOM 697 O O . PHE A 1 88 ? 22.183 -16.499 -19.153 1.00 83.19 88 PHE A O 1
ATOM 704 N N . LYS A 1 89 ? 20.751 -14.806 -19.519 1.00 81.12 89 LYS A N 1
ATOM 705 C CA . LYS A 1 89 ? 20.555 -15.084 -20.949 1.00 81.12 89 LYS A CA 1
ATOM 706 C C . LYS A 1 89 ? 21.633 -14.477 -21.850 1.00 81.12 89 LYS A C 1
ATOM 708 O O . LYS A 1 89 ? 21.795 -14.944 -22.969 1.00 81.12 89 LYS A O 1
ATOM 713 N N . GLY A 1 90 ? 22.365 -13.464 -21.384 1.00 72.50 90 GLY A N 1
ATOM 714 C CA . GLY A 1 90 ? 23.399 -12.786 -22.175 1.00 72.50 90 GLY A CA 1
ATOM 715 C C . GLY A 1 90 ? 22.856 -11.993 -23.371 1.00 72.50 90 GLY A C 1
ATOM 716 O O . GLY A 1 90 ? 23.625 -11.621 -24.252 1.00 72.50 90 GLY A O 1
ATOM 717 N N . GLU A 1 91 ? 21.548 -11.733 -23.409 1.00 72.88 91 GLU A N 1
ATOM 718 C CA . GLU A 1 91 ? 20.865 -11.054 -24.511 1.00 72.88 91 GLU A CA 1
ATOM 719 C C . GLU A 1 91 ? 20.537 -9.604 -24.141 1.00 72.88 91 GLU A C 1
ATOM 721 O O . GLU A 1 91 ? 20.014 -9.322 -23.053 1.00 72.88 91 GLU A O 1
ATOM 726 N N . GLU A 1 92 ? 20.804 -8.680 -25.068 1.00 72.25 92 GLU A N 1
ATOM 727 C CA . GLU A 1 92 ? 20.307 -7.308 -24.969 1.00 72.25 92 GLU A CA 1
ATOM 728 C C . GLU A 1 92 ? 18.777 -7.304 -24.970 1.00 72.25 92 GLU A C 1
ATOM 730 O O . GLU A 1 92 ? 18.127 -7.998 -25.754 1.00 72.25 92 GLU A O 1
ATOM 735 N N . GLN A 1 93 ? 18.186 -6.528 -24.063 1.00 71.12 93 GLN A N 1
ATOM 736 C CA . GLN A 1 93 ? 16.742 -6.518 -23.884 1.00 71.12 93 GLN A CA 1
ATOM 737 C C . GLN A 1 93 ? 16.132 -5.390 -24.710 1.00 71.12 93 GLN A C 1
ATOM 739 O O . GLN A 1 93 ? 16.448 -4.210 -24.528 1.00 71.12 93 GLN A O 1
ATOM 744 N N . THR A 1 94 ? 15.216 -5.759 -25.601 1.00 77.88 94 THR A N 1
ATOM 745 C CA . THR A 1 94 ? 14.336 -4.804 -26.274 1.00 77.88 94 THR A CA 1
ATOM 746 C C . THR A 1 94 ? 13.133 -4.543 -25.378 1.00 77.88 94 THR A C 1
ATOM 748 O O . THR A 1 94 ? 12.270 -5.398 -25.187 1.00 77.88 94 THR A O 1
ATOM 751 N N . ILE A 1 95 ? 13.084 -3.353 -24.781 1.00 79.69 95 ILE A N 1
ATOM 752 C CA . ILE A 1 95 ? 11.950 -2.938 -23.957 1.00 79.69 95 ILE A CA 1
ATOM 753 C C . ILE A 1 95 ? 10.956 -2.202 -24.845 1.00 79.69 95 ILE A C 1
ATOM 755 O O . ILE A 1 95 ? 11.285 -1.178 -25.445 1.00 79.69 95 ILE A O 1
ATOM 759 N N . TYR A 1 96 ? 9.725 -2.700 -24.876 1.00 84.75 96 TYR A N 1
ATOM 760 C CA . TYR A 1 96 ? 8.602 -2.056 -25.543 1.00 84.75 96 TYR A CA 1
ATOM 761 C C . TYR A 1 96 ? 7.858 -1.196 -24.534 1.00 84.75 96 TYR A C 1
ATOM 763 O O . TYR A 1 96 ? 7.117 -1.703 -23.689 1.00 84.75 96 TYR A O 1
ATOM 771 N N . LEU A 1 97 ? 8.063 0.120 -24.607 1.00 82.62 97 LEU A N 1
ATOM 772 C CA . LEU A 1 97 ? 7.558 1.039 -23.588 1.00 82.62 97 LEU A CA 1
ATOM 773 C C . LEU A 1 97 ? 6.032 0.988 -23.442 1.00 82.62 97 LEU A C 1
ATOM 775 O O . LEU A 1 97 ? 5.536 1.086 -22.323 1.00 82.62 97 LEU A O 1
ATOM 779 N N . GLY A 1 98 ? 5.290 0.801 -24.539 1.00 84.44 98 GLY A N 1
ATOM 780 C CA . GLY A 1 98 ? 3.827 0.714 -24.503 1.00 84.44 98 GLY A CA 1
ATOM 781 C C . GLY A 1 98 ? 3.346 -0.485 -23.686 1.00 84.44 98 GLY A C 1
ATOM 782 O O . GLY A 1 98 ? 2.575 -0.324 -22.738 1.00 84.44 98 GLY A O 1
ATOM 783 N N . SER A 1 99 ? 3.872 -1.671 -23.989 1.00 85.88 99 SER A N 1
ATOM 784 C CA . SER A 1 99 ? 3.559 -2.902 -23.257 1.00 85.88 99 SER A CA 1
ATOM 785 C C . SER A 1 99 ? 4.023 -2.861 -21.800 1.00 85.88 99 SER A C 1
ATOM 787 O O . SER A 1 99 ? 3.274 -3.264 -20.909 1.00 85.88 99 SER A O 1
ATOM 789 N N . THR A 1 100 ? 5.219 -2.331 -21.521 1.00 84.94 100 THR A N 1
ATOM 790 C CA . THR A 1 100 ? 5.736 -2.210 -20.147 1.00 84.94 100 THR A CA 1
ATOM 791 C C . THR A 1 100 ? 4.907 -1.238 -19.306 1.00 84.94 100 THR A C 1
ATOM 793 O O . THR A 1 100 ? 4.606 -1.537 -18.150 1.00 84.94 100 THR A O 1
ATOM 796 N N . LEU A 1 101 ? 4.489 -0.100 -19.870 1.00 87.31 101 LEU A N 1
ATOM 797 C CA . LEU A 1 101 ? 3.618 0.853 -19.178 1.00 87.31 101 LEU A CA 1
ATOM 798 C C . LEU A 1 101 ? 2.241 0.252 -18.894 1.00 87.31 101 LEU A C 1
ATOM 800 O O . LEU A 1 101 ? 1.748 0.377 -17.774 1.00 87.31 101 LEU A O 1
ATOM 804 N N . LEU A 1 102 ? 1.642 -0.435 -19.870 1.00 88.62 102 LEU A N 1
ATOM 805 C CA . LEU A 1 102 ? 0.360 -1.113 -19.686 1.00 88.62 102 LEU A CA 1
ATOM 806 C C . LEU A 1 102 ? 0.441 -2.159 -18.566 1.00 88.62 102 LEU A C 1
ATOM 808 O O . LEU A 1 102 ? -0.410 -2.174 -17.675 1.00 88.62 102 LEU A O 1
ATOM 812 N N . PHE A 1 103 ? 1.494 -2.983 -18.569 1.00 88.00 103 PHE A N 1
ATOM 813 C CA . PHE A 1 103 ? 1.752 -3.959 -17.512 1.00 88.00 103 PHE A CA 1
ATOM 814 C C . PHE A 1 103 ? 1.882 -3.283 -16.141 1.00 88.00 103 PHE A C 1
ATOM 816 O O . PHE A 1 103 ? 1.237 -3.704 -15.182 1.00 88.00 103 PHE A O 1
ATOM 823 N N . GLY A 1 104 ? 2.659 -2.199 -16.052 1.00 87.88 104 GLY A N 1
ATOM 824 C CA . GLY A 1 104 ? 2.836 -1.432 -14.819 1.00 87.88 104 GLY A CA 1
ATOM 825 C C . GLY A 1 104 ? 1.531 -0.834 -14.287 1.00 87.88 104 GLY A C 1
ATOM 826 O O . GLY A 1 104 ? 1.248 -0.941 -13.095 1.00 87.88 104 GLY A O 1
ATOM 827 N N . ILE A 1 105 ? 0.696 -0.260 -15.159 1.00 90.81 105 ILE A N 1
ATOM 828 C CA . ILE A 1 105 ? -0.613 0.297 -14.781 1.00 90.81 105 ILE A CA 1
ATOM 829 C C . ILE A 1 105 ? -1.519 -0.799 -14.216 1.00 90.81 105 ILE A C 1
ATOM 831 O O . ILE A 1 105 ? -2.124 -0.619 -13.159 1.00 90.81 105 ILE A O 1
ATOM 835 N N . ILE A 1 106 ? -1.593 -1.949 -14.886 1.00 90.81 106 ILE A N 1
ATOM 836 C CA . ILE A 1 106 ? -2.444 -3.066 -14.463 1.00 90.81 106 ILE A CA 1
ATOM 837 C C . ILE A 1 106 ? -1.941 -3.670 -13.150 1.00 90.81 106 ILE A C 1
ATOM 839 O O . ILE A 1 106 ? -2.753 -3.974 -12.277 1.00 90.81 106 ILE A O 1
ATOM 843 N N . LEU A 1 107 ? -0.622 -3.766 -12.962 1.00 90.25 107 LEU A N 1
ATOM 844 C CA . LEU A 1 107 ? -0.011 -4.191 -11.703 1.00 90.25 107 LEU A CA 1
ATOM 845 C C . LEU A 1 107 ? -0.409 -3.260 -10.545 1.00 90.25 107 LEU A C 1
ATOM 847 O O . LEU A 1 107 ? -0.876 -3.735 -9.509 1.00 90.25 107 LEU A O 1
ATOM 851 N N . VAL A 1 108 ? -0.262 -1.942 -10.720 1.00 91.38 108 VAL A N 1
ATOM 852 C CA . VAL A 1 108 ? -0.586 -0.944 -9.685 1.00 91.38 108 VAL A CA 1
ATOM 853 C C . VAL A 1 108 ? -2.078 -0.961 -9.351 1.00 91.38 108 VAL A C 1
ATOM 855 O O . VAL A 1 108 ? -2.443 -1.025 -8.177 1.00 91.38 108 VAL A O 1
ATOM 858 N N . LEU A 1 109 ? -2.949 -0.944 -10.365 1.00 92.38 109 LEU A N 1
ATOM 859 C CA . LEU A 1 109 ? -4.402 -0.973 -10.168 1.00 92.38 109 LEU A CA 1
ATOM 860 C C . LEU A 1 109 ? -4.868 -2.286 -9.533 1.00 92.38 109 LEU A C 1
ATOM 862 O O . LEU A 1 109 ? -5.684 -2.270 -8.612 1.00 92.38 109 LEU A O 1
ATOM 866 N N . GLY A 1 110 ? -4.328 -3.417 -9.990 1.00 91.00 110 GLY A N 1
ATOM 867 C CA . GLY A 1 110 ? -4.628 -4.735 -9.445 1.00 91.00 110 GLY A CA 1
ATOM 868 C C . GLY A 1 110 ? -4.234 -4.852 -7.977 1.00 91.00 110 GLY A C 1
ATOM 869 O O . GLY A 1 110 ? -5.035 -5.298 -7.155 1.00 91.00 110 GLY A O 1
ATOM 870 N N . LEU A 1 111 ? -3.038 -4.380 -7.618 1.00 90.56 111 LEU A N 1
ATOM 871 C CA . LEU A 1 111 ? -2.579 -4.378 -6.232 1.00 90.56 111 LEU A CA 1
ATOM 872 C C . LEU A 1 111 ? -3.414 -3.438 -5.352 1.00 90.56 111 LEU A C 1
ATOM 874 O O . LEU A 1 111 ? -3.801 -3.822 -4.250 1.00 90.56 111 LEU A O 1
ATOM 878 N N . ALA A 1 112 ? -3.751 -2.240 -5.838 1.00 91.00 112 ALA A N 1
ATOM 879 C CA . ALA A 1 112 ? -4.618 -1.310 -5.116 1.00 91.00 112 ALA A CA 1
ATOM 880 C C . ALA A 1 112 ? -6.005 -1.918 -4.839 1.00 91.00 112 ALA A C 1
ATOM 882 O O . ALA A 1 112 ? -6.530 -1.793 -3.729 1.00 91.00 112 ALA A O 1
ATOM 883 N N . LEU A 1 113 ? -6.574 -2.632 -5.815 1.00 91.88 113 LEU A N 1
ATOM 884 C CA . LEU A 1 113 ? -7.842 -3.348 -5.667 1.00 91.88 113 LEU A CA 1
ATOM 885 C C . LEU A 1 113 ? -7.731 -4.481 -4.640 1.00 91.88 113 LEU A C 1
ATOM 887 O O . LEU A 1 113 ? -8.609 -4.613 -3.786 1.00 91.88 113 LEU A O 1
ATOM 891 N N . LEU A 1 114 ? -6.648 -5.263 -4.674 1.00 90.94 114 LEU A N 1
ATOM 892 C CA . LEU A 1 114 ? -6.390 -6.321 -3.693 1.00 90.94 114 LEU A CA 1
ATOM 893 C C . LEU A 1 114 ? -6.285 -5.763 -2.276 1.00 90.94 114 LEU A C 1
ATOM 895 O O . LEU A 1 114 ? -6.949 -6.274 -1.377 1.00 90.94 114 LEU A O 1
ATOM 899 N N . ILE A 1 115 ? -5.514 -4.690 -2.081 1.00 89.56 115 ILE A N 1
ATOM 900 C CA . ILE A 1 115 ? -5.394 -4.015 -0.784 1.00 89.56 115 ILE A CA 1
ATOM 901 C C . ILE A 1 115 ? -6.775 -3.545 -0.322 1.00 89.56 115 ILE A C 1
ATOM 903 O O . ILE A 1 115 ? -7.205 -3.892 0.776 1.00 89.56 115 ILE A O 1
ATOM 907 N N . TYR A 1 116 ? -7.521 -2.829 -1.167 1.00 89.94 116 TYR A N 1
ATOM 908 C CA . TYR A 1 116 ? -8.881 -2.392 -0.842 1.00 89.94 116 TYR A CA 1
ATOM 909 C C . TYR A 1 116 ? -9.780 -3.563 -0.413 1.00 89.94 116 TYR A C 1
ATOM 911 O O . TYR A 1 116 ? -10.520 -3.460 0.571 1.00 89.94 116 TYR A O 1
ATOM 919 N N . TYR A 1 117 ? -9.692 -4.696 -1.113 1.00 89.38 117 TYR A N 1
ATOM 920 C CA . TYR A 1 117 ? -10.473 -5.882 -0.789 1.00 89.38 117 TYR A CA 1
ATOM 921 C C . TYR A 1 117 ? -10.061 -6.508 0.547 1.00 89.38 117 TYR A C 1
ATOM 923 O O . TYR A 1 117 ? -10.935 -6.862 1.334 1.00 89.38 117 TYR A O 1
ATOM 931 N N . VAL A 1 118 ? -8.761 -6.583 0.851 1.00 88.19 118 VAL A N 1
ATOM 932 C CA . VAL A 1 118 ? -8.253 -7.053 2.153 1.00 88.19 118 VAL A CA 1
ATOM 933 C C . VAL A 1 118 ? -8.792 -6.182 3.284 1.00 88.19 118 VAL A C 1
ATOM 935 O O . VAL A 1 118 ? -9.348 -6.700 4.250 1.00 88.19 118 VAL A O 1
ATOM 938 N N . PHE A 1 119 ? -8.722 -4.857 3.146 1.00 87.75 119 PHE A N 1
ATOM 939 C CA . PHE A 1 119 ? -9.277 -3.930 4.136 1.00 87.75 119 PHE A CA 1
ATOM 940 C C . PHE A 1 119 ? -10.788 -4.129 4.323 1.00 87.75 119 PHE A C 1
ATOM 942 O O . PHE A 1 119 ? -11.293 -4.139 5.448 1.00 87.75 119 PHE A O 1
ATOM 949 N N . ARG A 1 120 ? -11.528 -4.331 3.228 1.00 86.62 120 ARG A N 1
ATOM 950 C CA . ARG A 1 120 ? -12.966 -4.621 3.275 1.00 86.62 120 ARG A CA 1
ATOM 951 C C . ARG A 1 120 ? -13.261 -5.954 3.966 1.00 86.62 120 ARG A C 1
ATOM 953 O O . ARG A 1 120 ? -14.189 -6.016 4.769 1.00 86.62 120 ARG A O 1
ATOM 960 N N . MET A 1 121 ? -12.483 -6.987 3.669 1.00 85.75 121 MET A N 1
ATOM 961 C CA . MET A 1 121 ? -12.589 -8.312 4.273 1.00 85.75 121 MET A CA 1
ATOM 962 C C . MET A 1 121 ? -12.374 -8.241 5.786 1.00 85.75 121 MET A C 1
ATOM 964 O O . MET A 1 121 ? -13.242 -8.677 6.538 1.00 85.75 121 MET A O 1
ATOM 968 N N . VAL A 1 122 ? -11.295 -7.597 6.242 1.00 85.75 122 VAL A N 1
ATOM 969 C CA . VAL A 1 122 ? -11.006 -7.430 7.677 1.00 85.75 122 VAL A CA 1
ATOM 970 C C . VAL A 1 122 ? -12.143 -6.690 8.391 1.00 85.75 122 VAL A C 1
ATOM 972 O O . VAL A 1 122 ? -12.578 -7.117 9.459 1.00 85.75 122 VAL A O 1
ATOM 975 N N . LYS A 1 123 ? -12.699 -5.628 7.788 1.00 85.06 123 LYS A N 1
ATOM 976 C CA . LYS A 1 123 ? -13.848 -4.903 8.364 1.00 85.06 123 LYS A CA 1
ATOM 977 C C . LYS A 1 123 ? -15.102 -5.766 8.496 1.00 85.06 123 LYS A C 1
ATOM 979 O O . LYS A 1 123 ? -15.840 -5.608 9.465 1.00 85.06 123 LYS A O 1
ATOM 984 N N . GLN A 1 124 ? -15.368 -6.636 7.523 1.00 82.19 124 GLN A N 1
ATOM 985 C CA . GLN A 1 124 ? -16.532 -7.525 7.551 1.00 82.19 124 GLN A CA 1
ATOM 986 C C . GLN A 1 124 ? -16.362 -8.648 8.577 1.00 82.19 124 GLN A C 1
ATOM 988 O O . GLN A 1 124 ? -17.296 -8.941 9.318 1.00 82.19 124 GLN A O 1
ATOM 993 N N . GLU A 1 125 ? -15.168 -9.233 8.655 1.00 84.06 125 GLU A N 1
ATOM 994 C CA . GLU A 1 125 ? -14.862 -10.321 9.587 1.00 84.06 125 GLU A CA 1
ATOM 995 C C . GLU A 1 125 ? -14.758 -9.856 11.045 1.00 84.06 125 GLU A C 1
ATOM 997 O O . GLU A 1 125 ? -14.986 -10.657 11.947 1.00 84.06 125 GLU A O 1
ATOM 1002 N N . ALA A 1 126 ? -14.481 -8.570 11.294 1.00 82.88 126 ALA A N 1
ATOM 1003 C CA . ALA A 1 126 ? -14.335 -8.021 12.644 1.00 82.88 126 ALA A CA 1
ATOM 1004 C C . ALA A 1 126 ? -15.584 -8.176 13.534 1.00 82.88 126 ALA A C 1
ATOM 1006 O O . ALA A 1 126 ? -15.449 -8.190 14.755 1.00 82.88 126 ALA A O 1
ATOM 1007 N N . PHE A 1 127 ? -16.778 -8.290 12.941 1.00 79.06 127 PHE A N 1
ATOM 1008 C CA . PHE A 1 127 ? -18.044 -8.429 13.674 1.00 79.06 127 PHE A CA 1
ATOM 1009 C C . PHE A 1 127 ? -18.886 -9.640 13.243 1.00 79.06 127 PHE A C 1
ATOM 1011 O O . PHE A 1 127 ? -19.889 -9.934 13.886 1.00 79.06 127 PHE A O 1
ATOM 1018 N N . ASP A 1 128 ? -18.514 -10.341 12.166 1.00 76.06 128 ASP A N 1
ATOM 1019 C CA . ASP A 1 128 ? -19.278 -11.474 11.632 1.00 76.06 128 ASP A CA 1
ATOM 1020 C C . ASP A 1 128 ? -18.339 -12.569 11.096 1.00 76.06 128 ASP A C 1
ATOM 1022 O O . ASP A 1 128 ? -17.907 -12.568 9.939 1.00 76.06 128 ASP A O 1
ATOM 1026 N N . SER A 1 129 ? -18.023 -13.537 11.958 1.00 67.31 129 SER A N 1
ATOM 1027 C CA . SER A 1 129 ? -17.092 -14.634 11.663 1.00 67.31 129 SER A CA 1
ATOM 1028 C C . SER A 1 129 ? -17.643 -15.664 10.666 1.00 67.31 129 SER A C 1
ATOM 1030 O O . SER A 1 129 ? -16.878 -16.452 10.105 1.00 67.31 129 SER A O 1
ATOM 1032 N N . ARG A 1 130 ? -18.954 -15.645 10.373 1.00 64.19 130 ARG A N 1
ATOM 1033 C CA . ARG A 1 130 ? -19.623 -16.611 9.478 1.00 64.19 130 ARG A CA 1
ATOM 1034 C C . ARG A 1 130 ? -19.244 -16.431 8.007 1.00 64.19 130 ARG A C 1
ATOM 1036 O O . ARG A 1 130 ? -19.481 -17.331 7.205 1.00 64.19 130 ARG A O 1
ATOM 1043 N N . LYS A 1 131 ? -18.657 -15.288 7.637 1.00 67.12 131 LYS A N 1
ATOM 1044 C CA . LYS A 1 131 ? -18.325 -14.936 6.242 1.00 67.12 131 LYS A CA 1
ATOM 1045 C C . LYS A 1 131 ? -16.866 -15.183 5.854 1.00 67.12 131 LYS A C 1
ATOM 1047 O O . LYS A 1 131 ? -16.523 -14.988 4.688 1.00 67.12 131 LYS A O 1
ATOM 1052 N N . LYS A 1 132 ? -16.042 -15.684 6.780 1.00 73.19 132 LYS A N 1
ATOM 1053 C CA . LYS A 1 132 ? -14.590 -15.850 6.604 1.00 73.19 132 LYS A CA 1
ATOM 1054 C C . LYS A 1 132 ? -14.204 -16.685 5.377 1.00 73.19 132 LYS A C 1
ATOM 1056 O O . LYS A 1 132 ? -13.405 -16.256 4.550 1.00 73.19 132 LYS A O 1
ATOM 1061 N N . LEU A 1 133 ? -14.833 -17.853 5.200 1.00 71.69 133 LEU A N 1
ATOM 1062 C CA . LEU A 1 133 ? -14.538 -18.734 4.061 1.00 71.69 133 LEU A CA 1
ATOM 1063 C C . LEU A 1 133 ? -14.905 -18.081 2.719 1.00 71.69 133 LEU A C 1
ATOM 1065 O O . LEU A 1 133 ? -14.139 -18.145 1.763 1.00 71.69 133 LEU A O 1
ATOM 1069 N N . ARG A 1 134 ? -16.058 -17.404 2.652 1.00 77.75 134 ARG A N 1
ATOM 1070 C CA . ARG A 1 134 ? -16.520 -16.735 1.428 1.00 77.75 134 ARG A CA 1
ATOM 1071 C C . ARG A 1 134 ? -15.617 -15.560 1.052 1.00 77.75 134 ARG A C 1
ATOM 1073 O O . ARG A 1 134 ? -15.322 -15.394 -0.126 1.00 77.75 134 ARG A O 1
ATOM 1080 N N . SER A 1 135 ? -15.174 -14.770 2.028 1.00 79.62 135 SER A N 1
ATOM 1081 C CA . SER A 1 135 ? -14.285 -13.633 1.775 1.00 79.62 135 SER A CA 1
ATOM 1082 C C . SER A 1 135 ? -12.896 -14.084 1.316 1.00 79.62 135 SER A C 1
ATOM 1084 O O . SER A 1 135 ? -12.359 -13.542 0.351 1.00 79.62 135 SER A O 1
ATOM 1086 N N . SER A 1 136 ? -12.355 -15.142 1.929 1.00 80.94 136 SER A N 1
ATOM 1087 C CA . SER A 1 136 ? -11.085 -15.746 1.509 1.00 80.94 136 SER A CA 1
ATOM 1088 C C . SER A 1 136 ? -11.148 -16.317 0.086 1.00 80.94 136 SER A C 1
ATOM 1090 O O . SER A 1 136 ? -10.229 -16.088 -0.700 1.00 80.94 136 SER A O 1
ATOM 1092 N N . LEU A 1 137 ? -12.249 -16.982 -0.284 1.00 84.38 137 LEU A N 1
ATOM 1093 C CA . LEU A 1 137 ? -12.447 -17.488 -1.647 1.00 84.38 137 LEU A CA 1
ATOM 1094 C C . LEU A 1 137 ? -12.497 -16.360 -2.680 1.00 84.38 137 LEU A C 1
ATOM 1096 O O . LEU A 1 137 ? -11.830 -16.447 -3.705 1.00 84.38 137 LEU A O 1
ATOM 1100 N N . VAL A 1 138 ? -13.241 -15.284 -2.414 1.00 86.25 138 VAL A N 1
ATOM 1101 C CA . VAL A 1 138 ? -13.322 -14.148 -3.346 1.00 86.25 138 VAL A CA 1
ATOM 1102 C C . VAL A 1 138 ? -11.967 -13.454 -3.494 1.00 86.25 138 VAL A C 1
ATOM 1104 O O . VAL A 1 138 ? -11.591 -13.114 -4.614 1.00 86.25 138 VAL A O 1
ATOM 1107 N N . PHE A 1 139 ? -11.208 -13.291 -2.405 1.00 87.25 139 PHE A N 1
ATOM 1108 C CA . PHE A 1 139 ? -9.839 -12.775 -2.476 1.00 87.25 139 PHE A CA 1
ATOM 1109 C C . PHE A 1 139 ? -8.954 -13.653 -3.371 1.00 87.25 139 PHE A C 1
ATOM 1111 O O . PHE A 1 139 ? -8.288 -13.134 -4.266 1.00 87.25 139 PHE A O 1
ATOM 1118 N N . GLY A 1 140 ? -9.004 -14.977 -3.184 1.00 88.38 140 GLY A N 1
ATOM 1119 C CA . GLY A 1 140 ? -8.286 -15.937 -4.024 1.00 88.38 140 GLY A CA 1
ATOM 1120 C C . GLY A 1 140 ? -8.662 -15.824 -5.502 1.00 88.38 140 GLY A C 1
ATOM 1121 O O . GLY A 1 140 ? -7.779 -15.808 -6.357 1.00 88.38 140 GLY A O 1
ATOM 1122 N N . THR A 1 141 ? -9.949 -15.656 -5.813 1.00 88.81 141 THR A N 1
ATOM 1123 C CA . THR A 1 141 ? -10.423 -15.466 -7.192 1.00 88.81 141 THR A CA 1
ATOM 1124 C C . THR A 1 141 ? -9.925 -14.158 -7.803 1.00 88.81 141 THR A C 1
ATOM 1126 O O . THR A 1 141 ? -9.465 -14.164 -8.940 1.00 88.81 141 THR A O 1
ATOM 1129 N N . ILE A 1 142 ? -9.978 -13.039 -7.071 1.00 89.94 142 ILE A N 1
ATOM 1130 C CA . ILE A 1 142 ? -9.479 -11.739 -7.556 1.00 89.94 142 ILE A CA 1
ATOM 1131 C C . ILE A 1 142 ? -7.969 -11.811 -7.809 1.00 89.94 142 ILE A C 1
ATOM 1133 O O . ILE A 1 142 ? -7.494 -11.356 -8.848 1.00 89.94 142 ILE A O 1
ATOM 1137 N N . PHE A 1 143 ? -7.221 -12.408 -6.880 1.00 91.38 143 PHE A N 1
ATOM 1138 C CA . PHE A 1 143 ? -5.777 -12.580 -7.004 1.00 91.38 143 PHE A CA 1
ATOM 1139 C C . PHE A 1 143 ? -5.408 -13.478 -8.190 1.00 91.38 143 PHE A C 1
ATOM 1141 O O . PHE A 1 143 ? -4.572 -13.109 -9.013 1.00 91.38 143 PHE A O 1
ATOM 1148 N N . GLY A 1 144 ? -6.082 -14.623 -8.328 1.00 91.50 144 GLY A N 1
ATOM 1149 C CA . GLY A 1 144 ? -5.903 -15.525 -9.463 1.00 91.50 144 GLY A CA 1
ATOM 1150 C C . GLY A 1 144 ? -6.231 -14.853 -10.797 1.00 91.50 144 GLY A C 1
ATOM 1151 O O . GLY A 1 144 ? -5.456 -14.969 -11.741 1.00 91.50 144 GLY A O 1
ATOM 1152 N N . LEU A 1 145 ? -7.326 -14.089 -10.866 1.00 92.62 145 LEU A N 1
ATOM 1153 C CA . LEU A 1 145 ? -7.717 -13.347 -12.066 1.00 92.62 145 LEU A CA 1
ATOM 1154 C C . LEU A 1 145 ? -6.673 -12.293 -12.448 1.00 92.62 145 LEU A C 1
ATOM 1156 O O . LEU A 1 145 ? -6.363 -12.162 -13.629 1.00 92.62 145 LEU A O 1
ATOM 1160 N N . LEU A 1 146 ? -6.090 -11.587 -11.474 1.00 91.50 146 LEU A N 1
ATOM 1161 C CA . LEU A 1 146 ? -5.003 -10.640 -11.728 1.00 91.50 146 LEU A CA 1
ATOM 1162 C C . LEU A 1 146 ? -3.781 -11.337 -12.343 1.00 91.50 146 LEU A C 1
ATOM 1164 O O . LEU A 1 146 ? -3.237 -10.846 -13.327 1.00 91.50 146 LEU A O 1
ATOM 1168 N N . ILE A 1 147 ? -3.373 -12.491 -11.807 1.00 90.00 147 ILE A N 1
ATOM 1169 C CA . ILE A 1 147 ? -2.248 -13.263 -12.358 1.00 90.00 147 ILE A CA 1
ATOM 1170 C C . ILE A 1 147 ? -2.560 -13.733 -13.780 1.00 90.00 147 ILE A C 1
ATOM 1172 O O . ILE A 1 147 ? -1.744 -13.533 -14.677 1.00 90.00 147 ILE A O 1
ATOM 1176 N N . VAL A 1 148 ? -3.740 -14.319 -14.001 1.00 92.38 148 VAL A N 1
ATOM 1177 C CA . VAL A 1 148 ? -4.173 -14.777 -15.330 1.00 92.38 148 VAL A CA 1
ATOM 1178 C C . VAL A 1 148 ? -4.173 -13.619 -16.324 1.00 92.38 148 VAL A C 1
ATOM 1180 O O . VAL A 1 148 ? -3.675 -13.783 -17.432 1.00 92.38 148 VAL A O 1
ATOM 1183 N N . LEU A 1 149 ? -4.659 -12.441 -15.924 1.00 89.50 149 LEU A N 1
ATOM 1184 C CA . LEU A 1 149 ? -4.645 -11.243 -16.759 1.00 89.50 149 LEU A CA 1
ATOM 1185 C C . LEU A 1 149 ? -3.213 -10.811 -1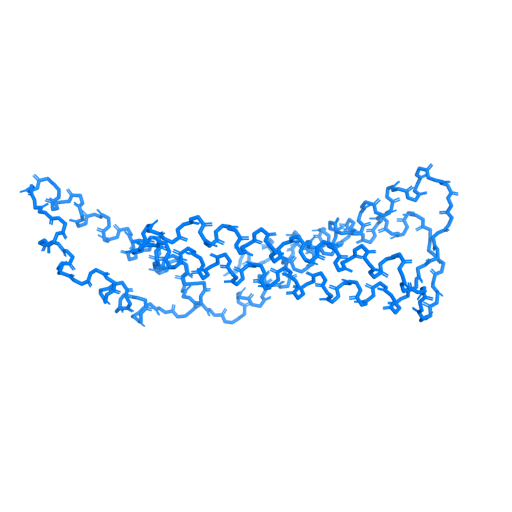7.106 1.00 89.50 149 LEU A C 1
ATOM 1187 O O . LEU A 1 149 ? -2.927 -10.565 -18.272 1.00 89.50 149 LEU A O 1
ATOM 1191 N N . LEU A 1 150 ? -2.303 -10.753 -16.130 1.00 87.88 150 LEU A N 1
ATOM 1192 C CA . LEU A 1 150 ? -0.905 -10.369 -16.365 1.00 87.88 150 LEU A CA 1
ATOM 1193 C C . LEU A 1 150 ? -0.180 -11.352 -17.297 1.00 87.88 150 LEU A C 1
ATOM 1195 O O . LEU A 1 150 ? 0.552 -10.921 -18.187 1.00 87.88 150 LEU A O 1
ATOM 1199 N N . VAL A 1 151 ? -0.409 -12.658 -17.133 1.00 87.50 151 VAL A N 1
ATOM 1200 C CA . VAL A 1 151 ? 0.149 -13.695 -18.017 1.00 87.50 151 VAL A CA 1
ATOM 1201 C C . VAL A 1 151 ? -0.464 -13.610 -19.415 1.00 87.50 151 VAL A C 1
ATOM 1203 O O . VAL A 1 151 ? 0.261 -13.670 -20.404 1.00 87.50 151 VAL A O 1
ATOM 1206 N N . PHE A 1 152 ? -1.782 -13.418 -19.511 1.00 88.56 152 PHE A N 1
ATOM 1207 C CA . PHE A 1 152 ? -2.481 -13.262 -20.784 1.00 88.56 152 PHE A CA 1
ATOM 1208 C C . PHE A 1 152 ? -1.941 -12.068 -21.576 1.00 88.56 152 PHE A C 1
ATOM 1210 O O . PHE A 1 152 ? -1.626 -12.212 -22.752 1.00 88.56 152 PHE A O 1
ATOM 1217 N N . LEU A 1 153 ? -1.755 -10.916 -20.926 1.00 85.69 153 LEU A N 1
ATOM 1218 C CA . LEU A 1 153 ? -1.159 -9.731 -21.550 1.00 85.69 153 LEU A CA 1
ATOM 1219 C C . LEU A 1 153 ? 0.268 -9.984 -22.037 1.00 85.69 153 LEU A C 1
ATOM 1221 O O . LEU A 1 153 ? 0.660 -9.438 -23.058 1.00 85.69 153 LEU A O 1
ATOM 1225 N N . ASN A 1 154 ? 1.046 -10.790 -21.315 1.00 82.19 154 ASN A N 1
ATOM 1226 C CA . ASN A 1 154 ? 2.417 -11.097 -21.705 1.00 82.19 154 ASN A CA 1
ATOM 1227 C C . ASN A 1 154 ? 2.499 -12.076 -22.890 1.00 82.19 154 ASN A C 1
ATOM 1229 O O . ASN A 1 154 ? 3.429 -11.972 -23.680 1.00 82.19 154 ASN A O 1
ATOM 1233 N N . PHE A 1 155 ? 1.547 -13.009 -23.014 1.00 83.50 155 PHE A N 1
ATOM 1234 C CA . PHE A 1 155 ? 1.581 -14.062 -24.035 1.00 83.50 155 PHE A CA 1
ATOM 1235 C C . PHE A 1 155 ? 0.763 -13.745 -25.299 1.00 83.50 155 PHE A C 1
ATOM 1237 O O . PHE A 1 155 ? 1.161 -14.143 -26.387 1.00 83.50 155 PHE A O 1
ATOM 1244 N N . PHE A 1 156 ? -0.384 -13.067 -25.170 1.00 82.25 156 PHE A N 1
ATOM 1245 C CA . PHE A 1 156 ? -1.331 -12.844 -26.277 1.00 82.25 156 PHE A CA 1
ATOM 1246 C C . PHE A 1 156 ? -1.282 -11.441 -26.884 1.00 82.25 156 PHE A C 1
ATOM 1248 O O . PHE A 1 156 ? -1.790 -11.257 -27.989 1.00 82.25 156 PHE A O 1
ATOM 1255 N N . ILE A 1 157 ? -0.738 -10.445 -26.179 1.00 80.31 157 ILE A N 1
ATOM 1256 C CA . ILE A 1 157 ? -0.598 -9.097 -26.735 1.00 80.31 157 ILE A CA 1
ATOM 1257 C C . ILE A 1 157 ? 0.803 -8.949 -27.303 1.00 80.31 157 ILE A C 1
ATOM 1259 O O . ILE A 1 157 ? 1.783 -8.954 -26.558 1.00 80.31 157 ILE A O 1
ATOM 1263 N N . ASP A 1 158 ? 0.869 -8.765 -28.621 1.00 81.44 158 ASP A N 1
ATOM 1264 C CA . ASP A 1 158 ? 2.121 -8.447 -29.289 1.00 81.44 158 ASP A CA 1
ATOM 1265 C C . ASP A 1 158 ? 2.727 -7.168 -28.698 1.00 81.44 158 ASP A C 1
ATOM 1267 O O . ASP A 1 158 ? 2.017 -6.186 -28.431 1.00 81.44 158 ASP A O 1
ATOM 1271 N N . PRO A 1 159 ? 4.045 -7.159 -28.468 1.00 82.19 159 PRO A N 1
ATOM 1272 C CA . PRO A 1 159 ? 4.696 -6.028 -27.850 1.00 82.19 159 PRO A CA 1
ATOM 1273 C C . PRO A 1 159 ? 4.581 -4.783 -28.744 1.00 82.19 159 PRO A C 1
ATOM 1275 O O . PRO A 1 159 ? 4.877 -4.824 -29.938 1.00 82.19 159 PRO A O 1
ATOM 1278 N N . PHE A 1 160 ? 4.138 -3.661 -28.170 1.00 83.94 160 PHE A N 1
ATOM 1279 C CA . PHE A 1 160 ? 3.831 -2.441 -28.917 1.00 83.94 160 PHE A CA 1
ATOM 1280 C C . PHE A 1 160 ? 4.411 -1.184 -28.262 1.00 83.94 160 PHE A C 1
ATOM 1282 O O . PHE A 1 160 ? 4.694 -1.12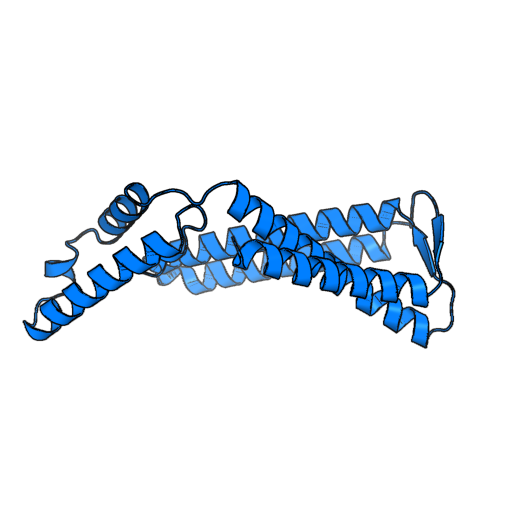4 -27.061 1.00 83.94 160 PHE A O 1
ATOM 1289 N N . GLY A 1 161 ? 4.551 -0.139 -29.079 1.00 84.06 161 GLY A N 1
ATOM 1290 C CA . GLY A 1 161 ? 5.131 1.143 -28.689 1.00 84.06 161 GLY A CA 1
ATOM 1291 C C . GLY A 1 161 ? 6.615 1.269 -29.052 1.00 84.06 161 GLY A C 1
ATOM 1292 O O . GLY A 1 161 ? 7.194 0.357 -29.640 1.00 84.06 161 GLY A O 1
ATOM 1293 N N . PRO A 1 162 ? 7.234 2.420 -28.738 1.00 84.25 162 PRO A N 1
ATOM 1294 C CA . PRO A 1 162 ? 8.633 2.665 -29.058 1.00 84.25 162 PRO A CA 1
ATOM 1295 C C . PRO A 1 162 ? 9.542 1.685 -28.313 1.00 84.25 162 PRO A C 1
ATOM 1297 O O . PRO A 1 162 ? 9.384 1.455 -27.109 1.00 84.25 162 PRO A O 1
ATOM 1300 N N . THR A 1 163 ? 10.496 1.120 -29.049 1.00 87.50 163 THR A N 1
ATOM 1301 C CA . THR A 1 163 ? 11.485 0.184 -28.520 1.00 87.50 163 THR A CA 1
ATOM 1302 C C . THR A 1 163 ? 12.720 0.929 -28.054 1.00 87.50 163 THR A C 1
ATOM 1304 O O . THR A 1 163 ? 13.289 1.721 -28.806 1.00 87.50 163 THR A O 1
ATOM 1307 N N . ILE A 1 164 ? 13.176 0.621 -26.847 1.00 82.31 164 ILE A N 1
ATOM 1308 C CA . ILE A 1 164 ? 14.484 1.045 -26.358 1.00 82.31 164 ILE A CA 1
ATOM 1309 C C . ILE A 1 164 ? 15.315 -0.211 -26.132 1.00 82.31 164 ILE A C 1
ATOM 1311 O O . ILE A 1 164 ? 14.899 -1.121 -25.413 1.00 82.31 164 ILE A O 1
ATOM 1315 N N . GLN A 1 165 ? 16.485 -0.258 -26.761 1.00 82.19 165 GLN A N 1
ATOM 1316 C CA . GLN A 1 165 ? 17.487 -1.274 -26.468 1.00 82.19 165 GLN A CA 1
ATOM 1317 C C . GLN A 1 165 ? 18.235 -0.837 -25.216 1.00 82.19 165 GLN A C 1
ATOM 1319 O O . GLN A 1 165 ? 18.823 0.245 -25.175 1.00 82.19 165 GLN A O 1
ATOM 1324 N N . MET A 1 166 ? 18.151 -1.650 -24.171 1.00 78.25 166 MET A N 1
ATOM 1325 C CA . MET A 1 166 ? 18.809 -1.384 -22.900 1.00 78.25 166 MET A CA 1
ATOM 1326 C C . MET A 1 166 ? 19.692 -2.565 -22.527 1.00 78.25 166 MET A C 1
ATOM 1328 O O . MET A 1 166 ? 19.305 -3.729 -22.653 1.00 78.25 166 MET A O 1
ATOM 1332 N N . SER A 1 167 ? 20.882 -2.250 -22.023 1.00 83.19 167 SER A N 1
ATOM 1333 C CA . SER A 1 167 ? 21.762 -3.255 -21.442 1.00 83.19 167 SER A CA 1
ATOM 1334 C C . SER A 1 167 ? 21.117 -3.842 -20.183 1.00 83.19 167 SER A C 1
ATOM 1336 O O . SER A 1 167 ? 20.404 -3.168 -19.434 1.00 83.19 167 SER A O 1
ATOM 1338 N N . TYR A 1 168 ? 21.403 -5.104 -19.891 1.00 81.62 168 TYR A N 1
ATOM 1339 C CA . TYR A 1 168 ? 20.946 -5.744 -18.657 1.00 81.62 168 TYR A CA 1
ATOM 1340 C C . TYR A 1 168 ? 21.437 -4.989 -17.404 1.00 81.62 168 TYR A C 1
ATOM 1342 O O . TYR A 1 168 ? 20.696 -4.877 -16.424 1.00 81.62 168 TYR A O 1
ATOM 1350 N N . PHE A 1 169 ? 22.629 -4.375 -17.456 1.00 83.62 169 PHE A N 1
ATOM 1351 C CA . PHE A 1 169 ? 23.152 -3.541 -16.368 1.00 83.62 169 PHE A CA 1
ATOM 1352 C C . PHE A 1 169 ? 22.309 -2.288 -16.121 1.00 83.62 169 PHE A C 1
ATOM 1354 O O . PHE A 1 169 ? 22.119 -1.904 -14.968 1.00 83.62 169 PHE A O 1
ATOM 1361 N N . THR A 1 170 ? 21.772 -1.657 -17.171 1.00 85.31 170 THR A N 1
ATOM 1362 C CA . THR A 1 170 ? 20.948 -0.449 -17.015 1.00 85.31 170 THR A CA 1
ATOM 1363 C C . THR A 1 170 ? 19.588 -0.773 -16.405 1.00 85.31 170 THR A C 1
ATOM 1365 O O . THR A 1 170 ? 19.107 -0.019 -15.565 1.00 85.31 170 THR A O 1
ATOM 1368 N N . ILE A 1 171 ? 18.993 -1.921 -16.749 1.00 85.06 171 ILE A N 1
ATOM 1369 C CA . ILE A 1 171 ? 17.708 -2.375 -16.187 1.00 85.06 171 ILE A CA 1
ATOM 1370 C C . ILE A 1 171 ? 17.862 -2.721 -14.706 1.00 85.06 171 ILE A C 1
ATOM 1372 O O . ILE A 1 171 ? 17.099 -2.244 -13.865 1.00 85.06 171 ILE A O 1
ATOM 1376 N N . PHE A 1 172 ? 18.876 -3.523 -14.379 1.00 87.31 172 PHE A N 1
ATOM 1377 C CA . PHE A 1 172 ? 19.174 -3.882 -12.998 1.00 87.31 172 PHE A CA 1
ATOM 1378 C C . PHE A 1 172 ? 19.512 -2.642 -12.158 1.00 87.31 172 PHE A C 1
ATOM 1380 O O . PHE A 1 172 ? 18.938 -2.442 -11.087 1.00 87.31 172 PHE A O 1
ATOM 1387 N N . GLY A 1 173 ? 20.375 -1.765 -12.682 1.00 90.12 173 GLY A N 1
ATOM 1388 C CA . GLY A 1 173 ? 20.753 -0.511 -12.036 1.00 90.12 173 GLY A CA 1
ATOM 1389 C C . GLY A 1 173 ? 19.561 0.410 -11.782 1.00 90.12 173 GLY A C 1
ATOM 1390 O O . GLY A 1 173 ? 19.458 0.972 -10.694 1.00 90.12 173 GLY A O 1
ATOM 1391 N N . LEU A 1 174 ? 18.622 0.511 -12.729 1.00 90.38 174 LEU A N 1
ATOM 1392 C CA . LEU A 1 174 ? 17.384 1.273 -12.554 1.00 90.38 174 LEU A CA 1
ATOM 1393 C C . LEU A 1 174 ? 16.522 0.699 -11.423 1.00 90.38 174 LEU A C 1
ATOM 1395 O O . LEU A 1 174 ? 16.039 1.454 -10.582 1.00 90.38 174 LEU A O 1
ATOM 1399 N N . GLY A 1 175 ? 16.365 -0.625 -11.361 1.00 89.44 175 GLY A N 1
ATOM 1400 C CA . GLY A 1 175 ? 15.631 -1.288 -10.283 1.00 89.44 175 GLY A CA 1
ATOM 1401 C C . GLY A 1 175 ? 16.238 -1.010 -8.904 1.00 89.44 175 GLY A C 1
ATOM 1402 O O . GLY A 1 175 ? 15.535 -0.575 -7.989 1.00 89.44 175 GLY A O 1
ATOM 1403 N N . CYS A 1 176 ? 17.558 -1.167 -8.766 1.00 92.19 176 CYS A N 1
ATOM 1404 C CA . CYS A 1 176 ? 18.274 -0.830 -7.534 1.00 92.19 176 CYS A CA 1
ATOM 1405 C C . CYS A 1 176 ? 18.161 0.659 -7.186 1.00 92.19 176 CYS A C 1
ATOM 1407 O O . CYS A 1 176 ? 17.932 0.999 -6.027 1.00 92.19 176 CYS A O 1
ATOM 1409 N N . PHE A 1 177 ? 18.279 1.546 -8.177 1.00 93.81 177 PHE A N 1
ATOM 1410 C CA . PHE A 1 177 ? 18.137 2.986 -7.986 1.00 93.81 177 PHE A CA 1
ATOM 1411 C C . PHE A 1 177 ? 16.750 3.356 -7.454 1.00 93.81 177 PHE A C 1
ATOM 1413 O O . PHE A 1 177 ? 16.659 4.148 -6.522 1.00 93.81 177 PHE A O 1
ATOM 1420 N N . LEU A 1 178 ? 15.678 2.755 -7.980 1.00 93.38 178 LEU A N 1
ATOM 1421 C CA . LEU A 1 178 ? 14.315 2.999 -7.499 1.00 93.38 178 LEU A CA 1
ATOM 1422 C C . LEU A 1 178 ? 14.128 2.562 -6.042 1.00 93.38 178 LEU A C 1
ATOM 1424 O O . LEU A 1 178 ? 13.537 3.306 -5.261 1.00 93.38 178 LEU A O 1
ATOM 1428 N N . ILE A 1 179 ? 14.671 1.404 -5.649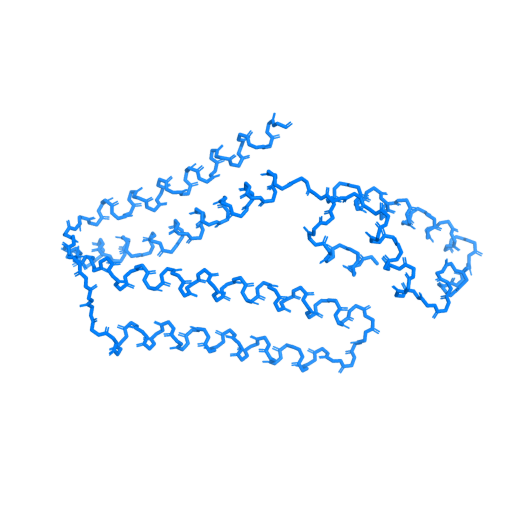 1.00 93.44 179 ILE A N 1
ATOM 1429 C CA . ILE A 1 179 ? 14.622 0.942 -4.251 1.00 93.44 179 ILE A CA 1
ATOM 1430 C C . ILE A 1 179 ? 15.440 1.865 -3.343 1.00 93.44 179 ILE A C 1
ATOM 1432 O O . ILE A 1 179 ? 14.979 2.239 -2.265 1.00 93.44 179 ILE A O 1
ATOM 1436 N N . LEU A 1 180 ? 16.634 2.280 -3.773 1.00 93.81 180 LEU A N 1
ATOM 1437 C CA . LEU A 1 180 ? 17.457 3.229 -3.022 1.00 93.81 180 LEU A CA 1
ATOM 1438 C C . LEU A 1 180 ? 16.761 4.586 -2.878 1.00 93.81 180 LEU A C 1
ATOM 1440 O O . LEU A 1 180 ? 16.752 5.153 -1.789 1.00 93.81 180 LEU A O 1
ATOM 1444 N N . ALA A 1 181 ? 16.135 5.088 -3.942 1.00 92.81 181 ALA A N 1
ATOM 1445 C CA . ALA A 1 181 ? 15.345 6.312 -3.905 1.00 92.81 181 ALA A CA 1
ATOM 1446 C C . ALA A 1 181 ? 14.161 6.177 -2.939 1.00 92.81 181 ALA A C 1
ATOM 1448 O O . ALA A 1 181 ? 13.934 7.079 -2.134 1.00 92.81 181 ALA A O 1
ATOM 1449 N N . ALA A 1 182 ? 13.458 5.040 -2.953 1.00 92.94 182 ALA A N 1
ATOM 1450 C CA . ALA A 1 182 ? 12.386 4.753 -2.005 1.00 92.94 182 ALA A CA 1
ATOM 1451 C C . ALA A 1 182 ? 12.899 4.752 -0.556 1.00 92.94 182 ALA A C 1
ATOM 1453 O O . ALA A 1 182 ? 12.297 5.376 0.315 1.00 92.94 182 ALA A O 1
ATOM 1454 N N . TYR A 1 183 ? 14.048 4.122 -0.308 1.00 92.44 183 TYR A N 1
ATOM 1455 C CA . TYR A 1 183 ? 14.685 4.080 1.007 1.00 92.44 183 TYR A CA 1
ATOM 1456 C C . TYR A 1 183 ? 15.104 5.472 1.505 1.00 92.44 183 TYR A C 1
ATOM 1458 O O . TYR A 1 183 ? 14.830 5.837 2.649 1.00 92.44 183 TYR A O 1
ATOM 1466 N N . LEU A 1 184 ? 15.732 6.283 0.649 1.00 91.94 184 LEU A N 1
ATOM 1467 C CA . LEU A 1 184 ? 16.119 7.655 0.991 1.00 91.94 184 LEU A CA 1
ATOM 1468 C C . LEU A 1 184 ? 14.897 8.543 1.237 1.00 91.94 184 LEU A C 1
ATOM 1470 O O . LEU A 1 184 ? 14.885 9.323 2.191 1.00 91.94 184 LEU A O 1
ATOM 1474 N N . PHE A 1 185 ? 13.858 8.399 0.415 1.00 91.38 185 PHE A N 1
ATOM 1475 C CA . PHE A 1 185 ? 12.609 9.134 0.573 1.00 91.38 185 PHE A CA 1
ATOM 1476 C C . PHE A 1 185 ? 11.911 8.780 1.890 1.00 91.38 185 PHE A C 1
ATOM 1478 O O . PHE A 1 185 ? 11.504 9.674 2.635 1.00 91.38 185 PHE A O 1
ATOM 1485 N N . ARG A 1 186 ? 11.855 7.485 2.228 1.00 90.06 186 ARG A N 1
ATOM 1486 C CA . ARG A 1 186 ? 11.360 6.997 3.518 1.00 90.06 186 ARG A CA 1
ATOM 1487 C C . ARG A 1 186 ? 12.106 7.649 4.677 1.00 90.06 186 ARG A C 1
ATOM 1489 O O . ARG A 1 186 ? 11.476 8.249 5.545 1.00 90.06 186 ARG A O 1
ATOM 1496 N N . LYS A 1 187 ? 13.442 7.595 4.650 1.00 89.75 187 LYS A N 1
ATOM 1497 C CA . LYS A 1 187 ? 14.298 8.184 5.687 1.00 89.75 187 LYS A CA 1
ATOM 1498 C C . LYS A 1 187 ? 14.056 9.688 5.844 1.00 89.75 187 LYS A C 1
ATOM 1500 O O . LYS A 1 187 ? 13.943 10.173 6.964 1.00 89.75 187 LYS A O 1
ATOM 1505 N N . SER A 1 188 ? 13.933 10.421 4.736 1.00 87.31 188 SER A N 1
ATOM 1506 C CA . SER A 1 188 ? 13.647 11.862 4.760 1.00 87.31 188 SER A CA 1
ATOM 1507 C C . SER A 1 188 ? 12.283 12.186 5.369 1.00 87.31 188 SER A C 1
ATOM 1509 O O . SER A 1 188 ? 12.127 13.242 5.982 1.00 87.31 188 SER A O 1
ATOM 1511 N N . ARG A 1 189 ? 11.285 11.322 5.177 1.00 84.25 189 ARG A N 1
ATOM 1512 C CA . ARG A 1 189 ? 9.945 11.520 5.728 1.00 84.25 189 ARG A CA 1
ATOM 1513 C C . ARG A 1 189 ? 9.879 11.182 7.215 1.00 84.25 189 ARG A C 1
ATOM 1515 O O . ARG A 1 189 ? 9.173 11.868 7.935 1.00 84.25 189 ARG A O 1
ATOM 1522 N N . GLU A 1 190 ? 10.595 10.154 7.664 1.00 79.31 190 GLU A N 1
ATOM 1523 C CA . GLU A 1 190 ? 10.659 9.777 9.086 1.00 79.31 190 GLU A CA 1
ATOM 1524 C C . GLU A 1 190 ? 11.404 10.818 9.941 1.00 79.31 190 GLU A C 1
ATOM 1526 O O . GLU A 1 190 ? 11.165 10.908 11.140 1.00 79.31 190 GLU A O 1
ATOM 1531 N N . SER A 1 191 ? 12.277 11.630 9.334 1.00 71.62 191 SER A N 1
ATOM 1532 C CA . SER A 1 191 ? 12.968 12.734 10.016 1.00 71.62 191 SER A CA 1
ATOM 1533 C C . SER A 1 191 ? 12.157 14.036 10.159 1.00 71.62 191 SER A C 1
ATOM 1535 O O . SER A 1 191 ? 12.673 14.982 10.751 1.00 71.62 191 SER A O 1
ATOM 1537 N N . GLN A 1 192 ? 10.943 14.114 9.591 1.00 57.97 192 GLN A N 1
ATOM 1538 C CA . GLN A 1 192 ? 10.037 15.279 9.650 1.00 57.97 192 GLN A CA 1
ATOM 1539 C C . GLN A 1 192 ? 8.857 15.027 10.589 1.00 57.97 192 GLN A C 1
ATOM 1541 O O . GLN A 1 192 ? 8.479 15.987 11.293 1.00 57.97 192 GLN A O 1
#

Radius of gyration: 22.8 Å; chains: 1; bounding box: 48×34×68 Å

Secondary structure (DSSP, 8-state):
-HHHHT-TTB-HHHHHHHHHHHHHHHHHHHHTT--HHHHH-S-HHHHHHHHHHHSPBPPHHHHHHHHHHHHHHHHHHHHHHHHHHHHHHTPPEEEEHHHHHHHHHHHHHHHHHHHHHHHHHHHHHTT-GGGHHHHHHHHHHHHHHHHHHHHHHHHHS---S-EEEE-HHHHHHHHHHHHHHHHHHHHHHHT-

Sequence (192 aa):
MVYIRTNALKSERATEEVLLEMLDHLLEAQKEGKSAEEVFGKAPKELAEEIIQSLPKEPLKKTVGFAFEALLNLLGWAIIPWGIFAYFKGEEQTIYLGSTLLFGIILVLGLALLIYYVFRMVKQEAFDSRKKLRSSLVFGTIFGLLIVLLVFLNFFIDPFGPTIQMSYFTIFGLGCFLILAAYLFRKSRESQ

InterPro domains:
  IPR009214 Protein of unknown function DUF1129 [PF06570] (9-187)